Protein AF-A0A0M0L5N4-F1 (afdb_monomer)

pLDDT: mean 78.02, std 21.8, range [29.77, 98.69]

Structure (mmCIF, N/CA/C/O backbone):
data_AF-A0A0M0L5N4-F1
#
_entry.id   AF-A0A0M0L5N4-F1
#
loop_
_atom_site.group_PDB
_atom_site.id
_atom_site.type_symbol
_atom_site.label_atom_id
_atom_site.label_alt_id
_atom_site.label_comp_id
_atom_site.label_asym_id
_atom_site.label_entity_id
_atom_site.label_seq_id
_atom_site.pdbx_PDB_ins_code
_atom_site.Ca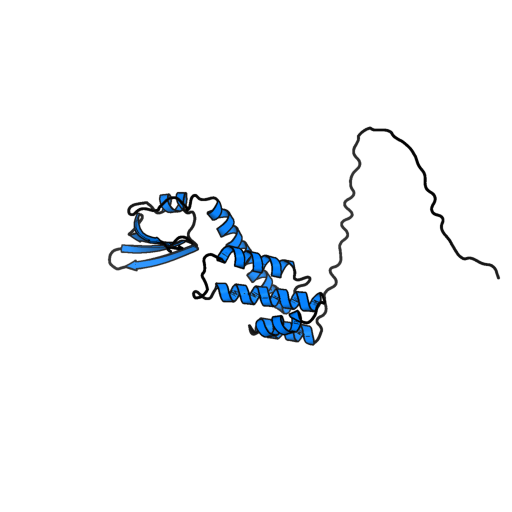rtn_x
_atom_site.Cartn_y
_atom_site.Cartn_z
_atom_site.occupancy
_atom_site.B_iso_or_equiv
_atom_site.auth_seq_id
_atom_site.auth_comp_id
_atom_site.auth_asym_id
_atom_site.auth_atom_id
_atom_site.pdbx_PDB_model_num
ATOM 1 N N . MET A 1 1 ? -18.614 40.551 56.952 1.00 41.75 1 MET A N 1
ATOM 2 C CA . MET A 1 1 ? -17.239 40.509 56.409 1.00 41.75 1 MET A CA 1
ATOM 3 C C . MET A 1 1 ? -17.306 40.833 54.921 1.00 41.75 1 MET A C 1
ATOM 5 O O . MET A 1 1 ? -18.249 40.415 54.262 1.00 41.75 1 MET A O 1
ATOM 9 N N . LYS A 1 2 ? -16.403 41.707 54.461 1.00 34.09 2 LYS A N 1
ATOM 10 C CA . LYS A 1 2 ? -16.337 42.340 53.128 1.00 34.09 2 LYS A CA 1
ATOM 11 C C . LYS A 1 2 ? -15.902 41.314 52.056 1.00 34.09 2 LYS A C 1
ATOM 13 O O . LYS A 1 2 ? -15.076 40.476 52.384 1.00 34.09 2 LYS A O 1
ATOM 18 N N . LYS A 1 3 ? -16.575 41.291 50.887 1.00 39.94 3 LYS A N 1
ATOM 19 C CA . LYS A 1 3 ? -16.105 41.580 49.494 1.00 39.94 3 LYS A CA 1
ATOM 20 C C . LYS A 1 3 ? -14.836 40.803 49.060 1.00 39.94 3 LYS A C 1
ATOM 22 O O . LYS A 1 3 ? -13.887 40.746 49.817 1.00 39.94 3 LYS A O 1
ATOM 27 N N . LEU A 1 4 ? -14.739 40.221 47.862 1.00 42.59 4 LEU A N 1
ATOM 28 C CA . LEU A 1 4 ? -14.654 40.924 46.575 1.00 42.59 4 LEU A CA 1
ATOM 29 C C . LEU A 1 4 ? -14.906 39.968 45.387 1.00 42.59 4 LEU A C 1
ATOM 31 O O . LEU A 1 4 ? -14.274 38.921 45.291 1.00 42.59 4 LEU A O 1
ATOM 35 N N . LEU A 1 5 ? -15.762 40.402 44.453 1.00 45.38 5 LEU A N 1
ATOM 36 C CA . LEU A 1 5 ? -15.680 40.048 43.033 1.00 45.38 5 LEU A CA 1
ATOM 37 C C . LEU A 1 5 ? -14.475 40.771 42.417 1.00 45.38 5 LEU A C 1
ATOM 39 O O . LEU A 1 5 ? -14.286 41.957 42.693 1.00 45.38 5 LEU A O 1
ATOM 43 N N . TYR A 1 6 ? -13.727 40.096 41.544 1.00 45.62 6 TYR A N 1
ATOM 44 C CA . TYR A 1 6 ? -12.756 40.737 40.658 1.00 45.62 6 TYR A CA 1
ATOM 45 C C . TYR A 1 6 ? -13.227 40.644 39.208 1.00 45.62 6 TYR A C 1
ATOM 47 O O . TYR A 1 6 ? -13.084 39.625 38.539 1.00 45.62 6 TYR A O 1
ATOM 55 N N . THR A 1 7 ? -13.792 41.751 38.743 1.00 43.84 7 THR A N 1
ATOM 56 C CA . THR A 1 7 ? -13.860 42.147 37.339 1.00 43.84 7 THR A CA 1
ATOM 57 C C . THR A 1 7 ? -12.491 42.722 36.977 1.00 43.84 7 THR A C 1
ATOM 59 O O . THR A 1 7 ? -12.035 43.644 37.654 1.00 43.84 7 THR A O 1
ATOM 62 N N . VAL A 1 8 ? -11.828 42.213 35.936 1.00 45.66 8 VAL A N 1
ATOM 63 C CA . VAL A 1 8 ? -10.646 42.877 35.366 1.00 45.66 8 VAL A CA 1
ATOM 64 C C . VAL A 1 8 ? -11.009 43.458 34.010 1.00 45.66 8 VAL A C 1
ATOM 66 O O . VAL A 1 8 ? -11.589 42.810 33.144 1.00 45.66 8 VAL A O 1
ATOM 69 N N . VAL A 1 9 ? -10.707 44.746 33.940 1.00 42.72 9 VAL A N 1
ATOM 70 C CA . VAL A 1 9 ? -11.049 45.750 32.948 1.00 42.72 9 VAL A CA 1
ATOM 71 C C . VAL A 1 9 ? -10.221 45.562 31.681 1.00 42.72 9 VAL A C 1
ATOM 73 O O . VAL A 1 9 ? -9.000 45.435 31.733 1.00 42.72 9 VAL A O 1
ATOM 76 N N . LEU A 1 10 ? -10.909 45.612 30.542 1.00 43.44 10 LEU A N 1
ATOM 77 C CA . LEU A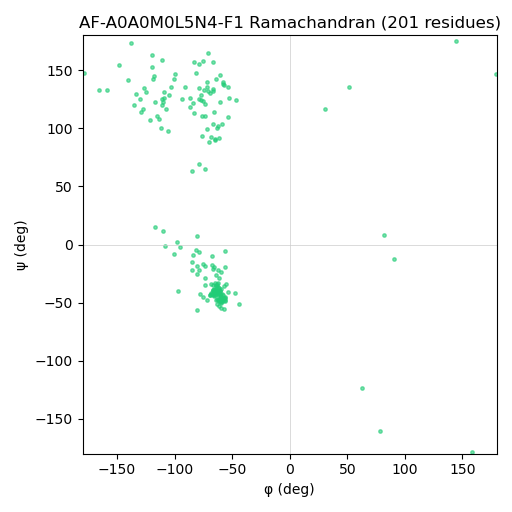 1 10 ? -10.330 45.802 29.221 1.00 43.44 10 LEU A CA 1
ATOM 78 C C . LEU A 1 10 ? -9.950 47.285 29.079 1.00 43.44 10 LEU A C 1
ATOM 80 O O . LEU A 1 10 ? -10.831 48.143 29.026 1.00 43.44 10 LEU A O 1
ATOM 84 N N . ALA A 1 11 ? -8.653 47.587 29.039 1.00 41.91 11 ALA A N 1
ATOM 85 C CA . ALA A 1 11 ? -8.142 48.918 28.728 1.00 41.91 11 ALA A CA 1
ATOM 86 C C . ALA A 1 11 ? -7.225 48.841 27.504 1.00 41.91 11 ALA A C 1
ATOM 88 O O . ALA A 1 11 ? -6.112 48.323 27.548 1.00 41.91 11 ALA A O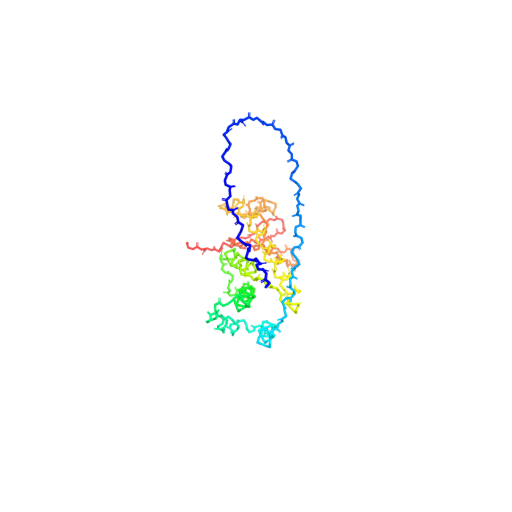 1
ATOM 89 N N . SER A 1 12 ? -7.753 49.355 26.401 1.00 43.69 12 SER A N 1
ATOM 90 C CA . SER A 1 12 ? -7.076 49.658 25.148 1.00 43.69 12 SER A CA 1
ATOM 91 C C . SER A 1 12 ? -6.066 50.794 25.321 1.00 43.69 12 SER A C 1
ATOM 93 O O . SER A 1 12 ? -6.431 51.863 25.811 1.00 43.69 12 SER A O 1
ATOM 95 N N . VAL A 1 13 ? -4.843 50.608 24.819 1.00 49.66 13 VAL A N 1
ATOM 96 C CA . VAL A 1 13 ? -3.938 51.714 24.484 1.00 49.66 13 VAL A CA 1
ATOM 97 C C . VAL A 1 13 ? -3.721 51.701 22.976 1.00 49.66 13 VAL A C 1
ATOM 99 O O . VAL A 1 13 ? -3.099 50.797 22.425 1.00 49.66 13 VAL A O 1
ATOM 102 N N . LEU A 1 14 ? -4.281 52.716 22.320 1.00 43.88 14 LEU A N 1
ATOM 103 C CA . LEU A 1 14 ? -3.924 53.138 20.973 1.00 43.88 14 LEU A CA 1
ATOM 104 C C . LEU A 1 14 ? -2.608 53.921 21.055 1.00 43.88 14 LEU A C 1
ATOM 106 O O . LEU A 1 14 ? -2.531 54.919 21.767 1.00 43.88 14 LEU A O 1
ATOM 110 N N . GLY A 1 15 ? -1.602 53.487 20.300 1.00 40.66 15 GLY A N 1
ATOM 111 C CA . GLY A 1 15 ? -0.387 54.241 20.002 1.00 40.66 15 GLY A CA 1
ATOM 112 C C . GLY A 1 15 ? -0.074 54.097 18.515 1.00 40.66 15 GLY A C 1
ATOM 113 O O . GLY A 1 15 ? 0.059 52.983 18.017 1.00 40.66 15 GLY A O 1
ATOM 114 N N . ALA A 1 16 ? -0.044 55.221 17.803 1.00 38.56 16 ALA A N 1
ATOM 115 C CA . ALA A 1 16 ? 0.176 55.308 16.366 1.00 38.56 16 ALA A CA 1
ATOM 116 C C . ALA A 1 16 ? 1.670 55.227 15.986 1.00 38.56 16 ALA A C 1
ATOM 118 O O . ALA A 1 16 ? 2.522 55.715 16.717 1.00 38.56 16 ALA A O 1
ATOM 119 N N . CYS A 1 17 ? 1.917 54.639 14.809 1.00 35.25 17 CYS A N 1
ATOM 120 C CA . CYS A 1 17 ? 3.031 54.788 13.859 1.00 35.25 17 CYS A CA 1
ATOM 121 C C . CYS A 1 17 ? 4.452 55.144 14.351 1.00 35.25 17 CYS A C 1
ATOM 123 O O . CYS A 1 17 ? 4.735 56.302 14.634 1.00 35.25 17 CYS A O 1
ATOM 125 N N . SER A 1 18 ? 5.398 54.222 14.138 1.00 30.50 18 SER A N 1
ATOM 126 C CA . SER A 1 18 ? 6.629 54.513 13.381 1.00 30.50 18 SER A CA 1
ATOM 127 C C . SER A 1 18 ? 7.259 53.222 12.849 1.00 30.50 18 SER A C 1
ATOM 129 O O . SER A 1 18 ? 7.399 52.236 13.568 1.00 30.50 18 SER A O 1
ATOM 131 N N . TYR A 1 19 ? 7.624 53.248 11.575 1.00 34.50 19 TYR A N 1
ATOM 132 C CA . TYR A 1 19 ? 8.513 52.306 10.906 1.00 34.50 19 TYR A CA 1
ATOM 133 C C . TYR A 1 19 ? 9.942 52.496 11.437 1.00 34.50 19 TYR A C 1
ATOM 135 O O . TYR A 1 19 ? 10.412 53.623 11.501 1.00 34.50 19 TYR A O 1
ATOM 143 N N . GLU A 1 20 ? 10.612 51.416 11.832 1.00 33.25 20 GLU A N 1
ATOM 144 C CA . GLU A 1 20 ? 11.918 50.998 11.302 1.00 33.25 20 GLU A CA 1
ATOM 145 C C . GLU A 1 20 ? 12.405 49.719 11.994 1.00 33.25 20 GLU A C 1
ATOM 147 O O . GLU A 1 20 ? 12.092 49.409 13.141 1.00 33.25 20 GLU A O 1
ATOM 152 N N . THR A 1 21 ? 13.103 48.941 11.182 1.00 40.88 21 THR A N 1
ATOM 153 C CA . THR A 1 21 ? 13.710 47.628 11.375 1.00 40.88 21 THR A CA 1
ATOM 154 C C . THR A 1 21 ? 14.720 47.555 12.516 1.00 40.88 21 THR A C 1
ATOM 156 O O . THR A 1 21 ? 15.602 48.398 12.571 1.00 40.88 21 THR A O 1
ATOM 159 N N . GLU A 1 22 ? 14.691 46.474 13.302 1.00 31.89 22 GLU A N 1
ATOM 160 C CA . GLU A 1 22 ? 15.848 45.599 13.573 1.00 31.89 22 GLU A CA 1
ATOM 161 C C . GLU A 1 22 ? 15.454 44.428 14.488 1.00 31.89 22 GLU A C 1
ATOM 163 O O . GLU A 1 22 ? 14.521 44.504 15.284 1.00 31.89 22 GLU A O 1
ATOM 168 N N . GLY A 1 23 ? 16.116 43.290 14.278 1.00 40.16 23 GLY A N 1
ATOM 169 C CA . GLY A 1 23 ? 15.685 41.980 14.746 1.00 40.16 23 GLY A CA 1
ATOM 170 C C . GLY A 1 23 ? 15.635 41.801 16.263 1.00 40.16 23 GLY A C 1
ATOM 171 O O . GLY A 1 23 ? 16.538 42.192 16.998 1.00 40.16 23 GLY A O 1
ATOM 172 N N . ALA A 1 24 ? 14.620 41.064 16.710 1.00 30.98 24 ALA A N 1
ATOM 173 C CA . ALA A 1 24 ? 14.608 40.419 18.011 1.00 30.98 24 ALA A CA 1
ATOM 174 C C . ALA A 1 24 ? 14.133 38.971 17.855 1.00 30.98 24 ALA A C 1
ATOM 176 O O . ALA A 1 24 ? 13.141 38.669 17.194 1.00 30.98 24 ALA A O 1
ATOM 177 N N . LYS A 1 25 ? 14.939 38.090 18.438 1.00 38.09 25 LYS A N 1
ATOM 178 C CA . LYS A 1 25 ? 14.872 36.633 18.447 1.00 38.09 25 LYS A CA 1
ATOM 179 C C . LYS A 1 25 ? 13.457 36.138 18.751 1.00 38.09 25 LYS A C 1
ATOM 181 O O . LYS A 1 25 ? 12.904 36.436 19.804 1.00 38.09 25 LYS A O 1
ATOM 186 N N . THR A 1 26 ? 12.908 35.317 17.863 1.00 29.77 26 THR A N 1
ATOM 187 C CA . THR A 1 26 ? 11.812 34.420 18.223 1.00 29.77 26 THR A CA 1
ATOM 188 C C . THR A 1 26 ? 12.391 33.320 19.104 1.00 29.77 26 THR A C 1
ATOM 190 O O . THR A 1 26 ? 12.989 32.369 18.594 1.00 29.77 26 THR A O 1
ATOM 193 N N . ASP A 1 27 ? 12.231 33.457 20.419 1.00 33.84 27 ASP A N 1
ATOM 194 C CA . ASP A 1 27 ? 12.307 32.317 21.323 1.00 33.84 27 ASP A CA 1
ATOM 195 C C . ASP A 1 27 ? 11.227 31.328 20.892 1.00 33.84 27 ASP A C 1
ATOM 197 O O . ASP A 1 27 ? 10.023 31.527 21.072 1.00 33.84 27 ASP A O 1
ATOM 201 N N . LYS A 1 28 ? 11.680 30.268 20.229 1.00 35.09 28 LYS A N 1
ATOM 202 C CA . LYS A 1 28 ? 10.868 29.120 19.869 1.00 35.09 28 LYS A CA 1
ATOM 203 C C . LYS A 1 28 ? 10.572 28.387 21.176 1.00 35.09 28 LYS A C 1
ATOM 205 O O . LYS A 1 28 ? 11.331 27.516 21.590 1.00 35.09 28 LYS A O 1
ATOM 210 N N . VAL A 1 29 ? 9.492 28.780 21.850 1.00 33.50 29 VAL A N 1
ATOM 211 C CA . VAL A 1 29 ? 8.884 27.966 22.903 1.00 33.50 29 VAL A CA 1
ATOM 212 C C . VAL A 1 29 ? 8.372 26.710 22.208 1.00 33.50 29 VAL A C 1
ATOM 214 O O . VAL A 1 29 ? 7.276 26.675 21.655 1.00 33.50 29 VAL A O 1
ATOM 217 N N . GLU A 1 30 ? 9.228 25.694 22.158 1.00 34.19 30 GLU A N 1
ATOM 218 C CA . GLU A 1 30 ? 8.841 24.330 21.841 1.00 34.19 30 GLU A CA 1
ATOM 219 C C . GLU A 1 30 ? 7.929 23.866 22.976 1.00 34.19 30 GLU A C 1
ATOM 221 O O . GLU A 1 30 ? 8.377 23.362 24.008 1.00 34.19 30 GLU A O 1
ATOM 226 N N . SER A 1 31 ? 6.624 24.090 22.812 1.00 32.16 31 SER A N 1
ATOM 227 C CA . SER A 1 31 ? 5.637 23.362 23.586 1.00 32.16 31 SER A CA 1
ATOM 228 C C . SER A 1 31 ? 5.796 21.892 23.210 1.00 32.16 31 SER A C 1
ATOM 230 O O . SER A 1 31 ? 5.390 21.433 22.141 1.00 32.16 31 SER A O 1
ATOM 232 N N . LYS A 1 32 ? 6.451 21.135 24.092 1.00 40.56 32 LYS A N 1
ATOM 233 C CA . LYS A 1 32 ? 6.292 19.686 24.136 1.00 40.56 32 LYS A CA 1
ATOM 234 C C . LYS A 1 32 ? 4.822 19.431 24.441 1.00 40.56 32 LYS A C 1
ATOM 236 O O . LYS A 1 32 ? 4.414 19.435 25.595 1.00 40.56 32 LYS A O 1
ATOM 241 N N . VAL A 1 33 ? 4.027 19.282 23.389 1.00 36.81 33 VAL A N 1
ATOM 242 C CA . VAL A 1 33 ? 2.720 18.645 23.475 1.00 36.81 33 VAL A CA 1
ATOM 243 C C . VAL A 1 33 ? 3.016 17.208 23.891 1.00 36.81 33 VAL A C 1
ATOM 245 O O . VAL A 1 33 ? 3.487 16.409 23.079 1.00 36.81 33 VAL A O 1
ATOM 248 N N . GLU A 1 34 ? 2.847 16.909 25.180 1.00 38.34 34 GLU A N 1
ATOM 249 C CA . GLU A 1 34 ? 2.703 15.534 25.645 1.00 38.34 34 GLU A CA 1
ATOM 250 C C . GLU A 1 34 ? 1.560 14.929 24.831 1.00 38.34 34 GLU A C 1
ATOM 252 O O . GLU A 1 34 ? 0.411 15.354 24.933 1.00 38.34 34 GLU A O 1
ATOM 257 N N . LYS A 1 35 ? 1.889 14.000 23.929 1.00 47.53 35 LYS A N 1
ATOM 258 C CA . LYS A 1 35 ? 0.872 13.163 23.303 1.00 47.53 35 LYS A CA 1
ATOM 259 C C . LYS A 1 35 ? 0.305 12.298 24.417 1.00 47.53 35 LYS A C 1
ATOM 261 O O . LYS A 1 35 ? 0.979 11.362 24.839 1.00 47.53 35 LYS A O 1
ATOM 266 N N . GLU A 1 36 ? -0.886 12.634 24.899 1.00 55.28 36 GLU A N 1
ATOM 267 C CA . GLU A 1 36 ? -1.648 11.727 25.749 1.00 55.28 36 GLU A CA 1
ATOM 268 C C . GLU A 1 36 ? -1.771 10.381 25.027 1.00 55.28 36 GLU A C 1
ATOM 270 O O . GLU A 1 36 ? -2.137 10.299 23.850 1.00 55.28 36 GLU A O 1
ATOM 275 N N . GLU A 1 37 ? -1.363 9.325 25.718 1.00 67.62 37 GLU A N 1
ATOM 276 C CA . GLU A 1 37 ? -1.411 7.967 25.208 1.00 67.62 37 GLU A CA 1
ATOM 277 C C . GLU A 1 37 ? -2.879 7.513 25.218 1.00 67.62 37 GLU A C 1
ATOM 279 O O . GLU A 1 37 ? -3.493 7.366 26.277 1.00 67.62 37 GLU A O 1
ATOM 284 N N . HIS A 1 38 ? -3.480 7.359 24.033 1.00 82.75 38 HIS A N 1
ATOM 285 C CA . HIS A 1 38 ? -4.883 6.956 23.910 1.00 82.75 38 HIS A CA 1
ATOM 286 C C . HIS A 1 38 ? -5.069 5.526 24.429 1.00 82.75 38 HIS A C 1
ATOM 288 O O . HIS A 1 38 ? -4.550 4.570 23.850 1.00 82.75 38 HIS A O 1
ATOM 294 N N . THR A 1 39 ? -5.817 5.378 25.523 1.00 88.81 39 THR A N 1
ATOM 295 C CA . THR A 1 39 ? -6.141 4.065 26.091 1.00 88.81 39 THR A CA 1
ATOM 296 C C . THR A 1 39 ? -7.350 3.478 25.375 1.00 88.81 39 THR A C 1
ATOM 298 O O . THR A 1 39 ? -8.428 4.071 25.389 1.00 88.81 39 THR A O 1
ATOM 301 N N . LEU A 1 40 ? -7.180 2.290 24.791 1.00 93.50 40 LEU A N 1
ATOM 302 C CA . LEU A 1 40 ? -8.233 1.647 24.012 1.00 93.50 40 LEU A CA 1
ATOM 303 C C . LEU A 1 40 ? -9.428 1.227 24.875 1.00 93.50 40 LEU A C 1
ATOM 305 O O . LEU A 1 40 ? -9.282 0.573 25.912 1.00 93.50 40 LEU A O 1
ATOM 309 N N . SER A 1 41 ? -10.631 1.531 24.396 1.00 95.12 41 SER A N 1
ATOM 310 C CA . SER A 1 41 ? -11.861 0.919 24.894 1.00 95.12 41 SER A CA 1
ATOM 311 C C . SER A 1 41 ? -11.954 -0.555 24.463 1.00 95.12 41 SER A C 1
ATOM 313 O O . SER A 1 41 ? -11.280 -0.999 23.535 1.00 95.12 41 SER A O 1
ATOM 315 N N . LYS A 1 42 ? -12.853 -1.334 25.086 1.00 96.75 42 LYS A N 1
ATOM 316 C CA . LYS A 1 42 ? -13.108 -2.732 24.673 1.00 96.75 42 LYS A CA 1
ATOM 317 C C . LYS A 1 42 ? -13.525 -2.847 23.205 1.00 96.75 42 LYS A C 1
ATOM 319 O O . LYS A 1 42 ? -13.196 -3.825 22.539 1.00 96.75 42 LYS A O 1
ATOM 324 N N . GLU A 1 43 ? -14.287 -1.872 22.727 1.00 96.62 43 GLU A N 1
ATOM 325 C CA . GLU A 1 43 ? -14.731 -1.814 21.340 1.00 96.62 43 GLU A CA 1
ATOM 326 C C . GLU A 1 43 ? -13.559 -1.515 20.401 1.00 96.62 43 GLU A C 1
ATOM 328 O O . GLU A 1 43 ? -13.385 -2.195 19.393 1.00 96.62 43 GLU A O 1
ATOM 333 N N . GLU A 1 44 ? -12.701 -0.570 20.773 1.00 96.62 44 GLU A N 1
ATOM 334 C CA . GLU A 1 44 ? -11.515 -0.207 19.999 1.00 96.62 44 GLU A CA 1
ATOM 335 C C . GLU A 1 44 ? -10.500 -1.358 19.936 1.00 96.62 44 GLU A C 1
ATOM 337 O O . GLU A 1 44 ? -9.959 -1.653 18.869 1.00 96.62 44 GLU A O 1
ATOM 342 N N . SER A 1 45 ? -10.309 -2.096 21.035 1.00 97.69 45 SER A N 1
ATOM 343 C CA . SER A 1 45 ? -9.524 -3.336 21.031 1.00 97.69 45 SER A CA 1
ATOM 344 C C . SER A 1 45 ? -10.106 -4.384 20.075 1.00 97.69 45 SER A C 1
ATOM 346 O O . SER A 1 45 ? -9.357 -5.051 19.362 1.00 97.69 45 SER A O 1
ATOM 348 N N . ARG A 1 46 ? -11.440 -4.500 19.979 1.00 98.25 46 ARG A N 1
ATOM 349 C CA . ARG A 1 46 ? -12.081 -5.392 18.996 1.00 98.25 46 ARG A CA 1
ATOM 350 C C . ARG A 1 46 ? -11.782 -4.952 17.559 1.00 98.25 46 ARG A C 1
ATOM 352 O O . ARG A 1 46 ? -11.549 -5.811 16.711 1.00 98.25 46 ARG A O 1
ATOM 359 N N . TYR A 1 47 ? -11.756 -3.649 17.268 1.00 98.44 47 TYR A N 1
ATOM 360 C CA . TYR A 1 47 ? -11.376 -3.154 15.939 1.00 98.44 47 TYR A CA 1
ATOM 361 C C . TYR A 1 47 ? -9.927 -3.496 15.584 1.00 98.44 47 TYR A C 1
ATOM 363 O O . TYR A 1 47 ? -9.666 -3.915 14.455 1.00 98.44 47 TYR A O 1
ATOM 371 N N . VAL A 1 48 ? -8.998 -3.402 16.543 1.00 98.19 48 VAL A N 1
ATOM 372 C CA . VAL A 1 48 ? -7.609 -3.860 16.359 1.00 98.19 48 VAL A CA 1
ATOM 373 C C . VAL A 1 48 ? -7.567 -5.337 15.955 1.00 98.19 48 VAL A C 1
ATOM 375 O O . VAL A 1 48 ? -6.902 -5.686 14.977 1.00 98.19 48 VAL A O 1
ATOM 378 N N . ASP A 1 49 ? -8.307 -6.200 16.654 1.00 98.38 49 ASP A N 1
ATOM 379 C CA . ASP A 1 49 ? -8.348 -7.635 16.351 1.00 98.38 49 ASP A CA 1
ATOM 380 C C . ASP A 1 49 ? -8.914 -7.930 14.957 1.00 98.38 49 ASP A C 1
ATOM 382 O O . ASP A 1 49 ? -8.400 -8.800 14.248 1.00 98.38 49 ASP A O 1
ATOM 386 N N . LEU A 1 50 ? -9.966 -7.217 14.547 1.00 98.69 50 LEU A N 1
ATOM 387 C CA . LEU A 1 50 ? -10.558 -7.359 13.215 1.00 98.69 50 LEU A CA 1
ATOM 388 C C . LEU A 1 50 ? -9.577 -6.928 12.116 1.00 98.69 50 LEU A C 1
ATOM 390 O O . LEU A 1 50 ? -9.396 -7.662 11.144 1.00 98.69 50 LEU A O 1
ATOM 394 N N . ILE A 1 51 ? -8.874 -5.805 12.302 1.00 98.38 51 ILE A N 1
ATOM 395 C CA . ILE A 1 51 ? -7.837 -5.333 11.368 1.00 98.38 51 ILE A CA 1
ATOM 396 C C . ILE A 1 51 ? -6.722 -6.376 11.234 1.00 98.38 51 ILE A C 1
ATOM 398 O O . ILE A 1 51 ? -6.335 -6.717 10.115 1.00 98.38 51 ILE A O 1
ATOM 402 N N . LYS A 1 52 ? -6.241 -6.945 12.346 1.00 97.75 52 LYS A N 1
ATOM 403 C CA . LYS A 1 52 ? -5.204 -7.992 12.322 1.00 97.75 52 LYS A CA 1
ATOM 404 C C . LYS A 1 52 ? -5.649 -9.264 11.605 1.00 97.75 52 LYS A C 1
ATOM 406 O O . LYS A 1 52 ? -4.836 -9.922 10.964 1.00 97.75 52 LYS A O 1
ATOM 411 N N . LYS A 1 53 ? -6.935 -9.605 11.695 1.00 97.75 53 LYS A N 1
ATOM 412 C CA . LYS A 1 53 ? -7.533 -10.749 10.989 1.00 97.75 53 LYS A CA 1
ATOM 413 C C . LYS A 1 53 ? -7.828 -10.467 9.514 1.00 97.75 53 LYS A C 1
ATOM 415 O O . LYS A 1 53 ? -8.218 -11.384 8.799 1.00 97.75 53 LYS A O 1
ATOM 420 N N . GLY A 1 54 ? -7.648 -9.229 9.056 1.00 97.31 54 GLY A N 1
ATOM 421 C CA . GLY A 1 54 ? -7.959 -8.819 7.690 1.00 97.31 54 GLY A CA 1
ATOM 422 C C . GLY A 1 54 ? -9.434 -8.492 7.444 1.00 97.31 54 GLY A C 1
ATOM 423 O O . GLY A 1 54 ? -9.816 -8.254 6.301 1.00 97.31 54 GLY A O 1
ATOM 424 N N . ASP A 1 55 ? -10.266 -8.445 8.488 1.00 98.12 55 ASP A N 1
ATOM 425 C CA . ASP A 1 55 ? -11.684 -8.093 8.374 1.00 98.12 55 ASP A CA 1
ATOM 426 C C . ASP A 1 55 ? -11.884 -6.570 8.396 1.00 98.12 55 ASP A C 1
ATOM 428 O O . ASP A 1 55 ? -12.480 -5.976 9.297 1.00 98.12 55 ASP A O 1
ATOM 432 N N . TYR A 1 56 ? -11.323 -5.911 7.385 1.00 98.00 56 TYR A N 1
ATOM 433 C CA . TYR A 1 56 ? -11.371 -4.457 7.266 1.00 98.00 56 TYR A CA 1
ATOM 434 C C . TYR A 1 56 ? -12.781 -3.949 6.973 1.00 98.00 56 TYR A C 1
ATOM 436 O O . TYR A 1 56 ? -13.154 -2.869 7.426 1.00 98.00 56 TYR A O 1
ATOM 444 N N . GLN A 1 57 ? -13.567 -4.713 6.209 1.00 97.81 57 GLN A N 1
ATOM 445 C CA . GLN A 1 57 ? -14.893 -4.284 5.771 1.00 97.81 57 GLN A CA 1
ATOM 446 C C . GLN A 1 57 ? -15.857 -4.150 6.951 1.00 97.81 57 GLN A C 1
ATOM 448 O O . GLN A 1 57 ? -16.618 -3.182 6.989 1.00 97.81 57 GLN A O 1
ATOM 453 N N . THR A 1 58 ? -15.796 -5.066 7.922 1.00 98.00 58 THR A N 1
ATOM 454 C CA . THR A 1 58 ? -16.587 -4.963 9.153 1.00 98.00 58 THR A CA 1
ATOM 455 C C . THR A 1 58 ? -16.231 -3.695 9.927 1.00 98.00 58 THR A C 1
ATOM 457 O O . THR A 1 58 ? -17.123 -2.913 10.253 1.00 98.00 58 THR A O 1
ATOM 460 N N . VAL A 1 59 ? -14.936 -3.420 10.138 1.00 98.25 59 VAL A N 1
ATOM 461 C CA . VAL A 1 59 ? -14.485 -2.207 10.848 1.00 98.25 59 VAL A CA 1
ATOM 462 C C . VAL A 1 59 ? -14.945 -0.937 10.134 1.00 98.25 59 VAL A C 1
ATOM 464 O O . VAL A 1 59 ? -15.479 -0.034 10.775 1.00 98.25 59 VAL A O 1
ATOM 467 N N . ILE A 1 60 ? -14.797 -0.877 8.806 1.00 98.00 60 ILE A N 1
ATOM 468 C CA . ILE A 1 60 ? -15.246 0.266 8.000 1.00 98.00 60 ILE A CA 1
ATOM 469 C C . ILE A 1 60 ? -16.755 0.476 8.162 1.00 98.00 60 ILE A C 1
ATOM 471 O O . ILE A 1 60 ? -17.180 1.592 8.446 1.00 98.00 60 ILE A O 1
ATOM 475 N N . ALA A 1 61 ? -17.560 -0.579 8.012 1.00 97.00 61 ALA A N 1
ATOM 476 C CA . ALA A 1 61 ? -19.019 -0.485 8.039 1.00 97.00 61 ALA A CA 1
ATOM 477 C C . ALA A 1 61 ? -19.581 -0.090 9.415 1.00 97.00 61 ALA A C 1
ATOM 479 O O . ALA A 1 61 ? -20.602 0.599 9.496 1.00 97.00 61 ALA A O 1
ATOM 480 N N . GLU A 1 62 ? -18.944 -0.539 10.495 1.00 96.50 62 GLU A N 1
ATOM 481 C CA . GLU A 1 62 ? -19.341 -0.192 11.860 1.00 96.50 62 GLU A CA 1
ATOM 482 C C . GLU A 1 62 ? -18.929 1.244 12.204 1.00 96.50 62 GLU A C 1
ATOM 484 O O . GLU A 1 62 ? -19.760 2.026 12.666 1.00 96.50 62 GLU A O 1
ATOM 489 N N . CYS A 1 63 ? -17.694 1.631 11.875 1.00 96.19 63 CYS A N 1
ATOM 490 C CA . CYS A 1 63 ? -17.177 2.962 12.175 1.00 96.19 63 CYS A CA 1
ATOM 491 C C . CYS A 1 63 ? -17.754 4.065 11.273 1.00 96.19 63 CYS A C 1
ATOM 493 O O . CYS A 1 63 ? -17.857 5.204 11.701 1.00 96.19 63 CYS A O 1
ATOM 495 N N . GLU A 1 64 ? -18.156 3.778 10.030 1.00 91.62 64 GLU A N 1
ATOM 496 C CA . GLU A 1 64 ? -18.709 4.791 9.112 1.00 91.62 64 GLU A CA 1
ATOM 497 C C . GLU A 1 64 ? -20.029 5.402 9.602 1.00 91.62 64 GLU A C 1
ATOM 499 O O . GLU A 1 64 ? -20.341 6.556 9.302 1.00 91.62 64 GLU A O 1
ATOM 504 N N . LYS A 1 65 ? -20.785 4.653 10.408 1.00 88.31 65 LYS A N 1
ATOM 505 C CA . LYS A 1 65 ? -22.029 5.130 11.028 1.00 88.31 65 LYS A CA 1
ATOM 506 C C . LYS A 1 65 ? -21.770 6.114 12.171 1.00 88.31 65 LYS A C 1
ATOM 508 O O . LYS A 1 65 ? -22.678 6.851 12.553 1.00 88.31 65 LYS A O 1
ATOM 513 N N . LEU A 1 66 ? -20.553 6.118 12.708 1.00 88.25 66 LEU A N 1
ATOM 514 C CA . LEU A 1 66 ? -20.154 6.845 13.905 1.00 88.25 66 LEU A CA 1
ATOM 515 C C . LEU A 1 66 ? -19.212 7.983 13.506 1.00 88.25 66 LEU A C 1
ATOM 517 O O . LEU A 1 66 ? -18.233 7.791 12.792 1.00 88.25 66 LEU A O 1
ATOM 521 N N . LYS A 1 67 ? -19.543 9.213 13.898 1.00 83.94 67 LYS A N 1
ATOM 522 C CA . LYS A 1 67 ? -18.839 10.418 13.420 1.00 83.94 67 LYS A CA 1
ATOM 523 C C . LYS A 1 67 ? -17.774 10.939 14.381 1.00 83.94 67 LYS A C 1
ATOM 525 O O . LYS A 1 67 ? -17.192 11.984 14.102 1.00 83.94 67 LYS A O 1
ATOM 530 N N . ASP A 1 68 ? -17.543 10.270 15.503 1.00 93.69 68 ASP A N 1
ATOM 531 C CA . ASP A 1 68 ? -16.485 10.666 16.424 1.00 93.69 68 ASP A CA 1
ATOM 532 C C . ASP A 1 68 ? -15.099 10.272 15.900 1.00 93.69 68 ASP A C 1
ATOM 534 O O . ASP A 1 68 ? -14.926 9.399 15.046 1.00 93.69 68 ASP A O 1
ATOM 538 N N . GLU A 1 69 ? -14.102 10.971 16.422 1.00 93.38 69 GLU A N 1
ATOM 539 C CA . GLU A 1 69 ? -12.726 10.932 15.945 1.00 93.38 69 GLU A CA 1
ATOM 540 C C . GLU A 1 69 ? -12.076 9.548 16.085 1.00 93.38 69 GLU A C 1
ATOM 542 O O . GLU A 1 69 ? -11.306 9.136 15.211 1.00 93.38 69 GLU A O 1
ATOM 547 N N . ASN A 1 70 ? -12.427 8.793 17.129 1.00 94.25 70 ASN A N 1
ATOM 548 C CA . ASN A 1 70 ? -11.840 7.481 17.383 1.00 94.25 70 ASN A CA 1
ATOM 549 C C . ASN A 1 70 ? -12.336 6.456 16.366 1.00 94.25 70 ASN A C 1
ATOM 551 O O . ASN A 1 70 ? -11.530 5.769 15.732 1.00 94.25 70 ASN A O 1
ATOM 555 N N . HIS A 1 71 ? -13.648 6.402 16.128 1.00 96.44 71 HIS A N 1
ATOM 556 C CA . HIS A 1 71 ? -14.208 5.536 15.091 1.00 96.44 71 HIS A CA 1
ATOM 557 C C . HIS A 1 71 ? -13.697 5.925 13.704 1.00 96.44 71 HIS A C 1
ATOM 559 O O . HIS A 1 71 ? -13.323 5.057 12.914 1.00 96.44 71 HIS A O 1
ATOM 565 N N . GLN A 1 72 ? -13.586 7.222 13.406 1.00 96.69 72 GLN A N 1
ATOM 566 C CA . GLN A 1 72 ? -13.004 7.664 12.138 1.00 96.69 72 GLN A CA 1
ATOM 567 C C . GLN A 1 72 ? -11.527 7.266 12.004 1.00 96.69 72 GLN A C 1
ATOM 569 O O . GLN A 1 72 ? -11.105 6.869 10.916 1.00 96.69 72 GLN A O 1
ATOM 574 N N . THR A 1 73 ? -10.756 7.269 13.094 1.00 96.56 73 THR A N 1
ATOM 575 C CA . THR A 1 73 ? -9.386 6.738 13.106 1.00 96.56 73 THR A CA 1
ATOM 576 C C . THR A 1 73 ? -9.359 5.258 12.726 1.00 96.56 73 THR A C 1
ATOM 578 O O . THR A 1 73 ? -8.646 4.888 11.791 1.00 96.56 73 THR A O 1
ATOM 581 N N . PHE A 1 74 ? -10.180 4.412 13.353 1.00 98.00 74 PHE A N 1
ATOM 582 C CA . PHE A 1 74 ? -10.242 2.987 13.005 1.00 98.00 74 PHE A CA 1
ATOM 583 C C . PHE A 1 74 ? -10.750 2.735 11.583 1.00 98.00 74 PHE A C 1
ATOM 585 O O . PHE A 1 74 ? -10.169 1.913 10.870 1.00 98.00 74 PHE A O 1
ATOM 592 N N . ARG A 1 75 ? -11.761 3.485 11.126 1.00 97.75 75 ARG A N 1
ATOM 593 C CA . ARG A 1 75 ? -12.241 3.445 9.736 1.00 97.75 75 ARG A CA 1
ATOM 594 C C . ARG A 1 75 ? -11.110 3.730 8.754 1.00 97.75 75 ARG A C 1
ATOM 596 O O . ARG A 1 75 ? -10.941 2.993 7.786 1.00 97.75 75 ARG A O 1
ATOM 603 N N . ASN A 1 76 ? -10.341 4.788 9.001 1.00 97.75 76 ASN A N 1
ATOM 604 C CA . ASN A 1 76 ? -9.244 5.199 8.132 1.00 97.75 76 ASN A CA 1
ATOM 605 C C . ASN A 1 76 ? -8.114 4.160 8.126 1.00 97.75 76 ASN A C 1
ATOM 607 O O . ASN A 1 76 ? -7.627 3.796 7.057 1.00 97.75 76 ASN A O 1
ATOM 611 N N . ILE A 1 77 ? -7.736 3.622 9.289 1.00 98.25 77 ILE A N 1
ATOM 612 C CA . ILE A 1 77 ? -6.732 2.551 9.373 1.00 98.25 77 ILE A CA 1
ATOM 613 C C . ILE A 1 77 ? -7.199 1.321 8.578 1.00 98.25 77 ILE A C 1
ATOM 615 O O . ILE A 1 77 ? -6.453 0.812 7.740 1.00 98.25 77 ILE A O 1
ATOM 619 N N . ALA A 1 78 ? -8.438 0.868 8.781 1.00 98.38 78 ALA A N 1
ATOM 620 C CA . ALA A 1 78 ? -8.989 -0.285 8.071 1.00 98.38 78 ALA A CA 1
ATOM 621 C C . ALA A 1 78 ? -9.069 -0.051 6.551 1.00 98.38 78 ALA A C 1
ATOM 623 O O . ALA A 1 78 ? -8.662 -0.918 5.777 1.00 98.38 78 ALA A O 1
ATOM 624 N N . ALA A 1 79 ? -9.516 1.130 6.112 1.00 97.94 79 ALA A N 1
ATOM 625 C CA . ALA A 1 79 ? -9.549 1.504 4.697 1.00 97.94 79 ALA A CA 1
ATOM 626 C C . ALA A 1 79 ? -8.148 1.495 4.066 1.00 97.94 79 ALA A C 1
ATOM 628 O O . ALA A 1 79 ? -7.969 0.946 2.981 1.00 97.94 79 ALA A O 1
ATOM 629 N N . ALA A 1 80 ? -7.138 2.018 4.770 1.00 97.88 80 ALA A N 1
ATOM 630 C CA . ALA A 1 80 ? -5.752 2.006 4.311 1.00 97.88 80 ALA A CA 1
ATOM 631 C C . ALA A 1 80 ? -5.234 0.578 4.063 1.00 97.88 80 ALA A C 1
ATOM 633 O O . ALA A 1 80 ? -4.660 0.306 3.005 1.00 97.88 80 ALA A O 1
ATOM 634 N N . PHE A 1 81 ? -5.456 -0.343 5.008 1.00 97.81 81 PHE A N 1
ATOM 635 C CA . PHE A 1 81 ? -5.043 -1.740 4.851 1.00 97.81 81 PHE A CA 1
ATOM 636 C C . PHE A 1 81 ? -5.835 -2.473 3.766 1.00 97.81 81 PHE A C 1
ATOM 638 O O . PHE A 1 81 ? -5.233 -3.197 2.971 1.00 97.81 81 PHE A O 1
ATOM 645 N N . LYS A 1 82 ? -7.154 -2.253 3.688 1.00 96.12 82 LYS A N 1
ATOM 646 C CA . LYS A 1 82 ? -8.011 -2.840 2.651 1.00 96.12 82 LYS A CA 1
ATOM 647 C C . LYS A 1 82 ? -7.518 -2.465 1.257 1.00 96.12 82 LYS A C 1
ATOM 649 O O . LYS A 1 82 ? -7.183 -3.355 0.482 1.00 96.12 82 LYS A O 1
ATOM 654 N N . THR A 1 83 ? -7.386 -1.167 0.976 1.00 93.50 83 THR A N 1
ATOM 655 C CA . THR A 1 83 ? -6.925 -0.680 -0.331 1.00 93.50 83 THR A CA 1
ATOM 656 C C . THR A 1 83 ? -5.518 -1.183 -0.650 1.00 93.50 83 THR A C 1
ATOM 658 O O . THR A 1 83 ? -5.245 -1.577 -1.779 1.00 93.50 83 THR A O 1
ATOM 661 N N . TYR A 1 84 ? -4.612 -1.225 0.332 1.00 93.31 84 TYR A N 1
ATOM 662 C CA . TYR A 1 84 ? -3.261 -1.737 0.094 1.00 93.31 84 TYR A CA 1
ATOM 663 C C . TYR A 1 84 ? -3.233 -3.229 -0.252 1.00 93.31 84 TYR A C 1
ATOM 665 O O . TYR A 1 84 ? -2.439 -3.643 -1.093 1.00 93.31 84 TYR A O 1
ATOM 673 N N . ASN A 1 85 ? -4.081 -4.038 0.382 1.00 91.00 85 ASN A N 1
ATOM 674 C CA . ASN A 1 85 ? -4.162 -5.462 0.078 1.00 91.00 85 ASN A CA 1
ATOM 675 C C . ASN A 1 85 ? -4.853 -5.725 -1.263 1.00 91.00 85 ASN A C 1
ATOM 677 O O . ASN A 1 85 ? -4.414 -6.613 -1.985 1.00 91.00 85 ASN A O 1
ATOM 681 N N . GLU A 1 86 ? -5.852 -4.925 -1.635 1.00 88.31 86 GLU A N 1
ATOM 682 C CA . GLU A 1 86 ? -6.465 -4.977 -2.969 1.00 88.31 86 GLU A CA 1
ATOM 683 C C . GLU A 1 86 ? -5.440 -4.660 -4.066 1.00 88.31 86 GLU A C 1
ATOM 685 O O . GLU A 1 86 ? -5.389 -5.360 -5.067 1.00 88.31 86 GLU A O 1
ATOM 690 N N . LEU A 1 87 ? -4.536 -3.699 -3.845 1.00 85.00 87 LEU A N 1
ATOM 691 C CA . LEU A 1 87 ? -3.448 -3.393 -4.786 1.00 85.00 87 LEU A CA 1
ATOM 692 C C . LEU A 1 87 ? -2.401 -4.506 -4.943 1.00 85.00 87 LEU A C 1
ATOM 694 O O . LEU A 1 87 ? -1.647 -4.496 -5.915 1.00 85.00 87 LEU A O 1
ATOM 698 N N . LYS A 1 88 ? -2.284 -5.422 -3.976 1.00 79.69 88 LYS A N 1
ATOM 699 C CA . LYS A 1 88 ? -1.390 -6.588 -4.092 1.00 79.69 88 LYS A CA 1
ATOM 700 C C . LYS A 1 88 ? -2.009 -7.710 -4.914 1.00 79.69 88 LYS A C 1
ATOM 702 O O . LYS A 1 88 ? -1.291 -8.611 -5.335 1.00 79.69 88 LYS A O 1
ATOM 707 N N . ASP A 1 89 ? -3.323 -7.689 -5.079 1.00 73.56 89 ASP A N 1
ATOM 708 C CA . ASP A 1 89 ? -4.035 -8.653 -5.891 1.00 73.56 89 ASP A CA 1
ATOM 709 C C . ASP A 1 89 ? -3.953 -8.197 -7.352 1.00 73.56 89 ASP A C 1
ATOM 711 O O . ASP A 1 89 ? -4.493 -7.161 -7.735 1.00 73.56 89 ASP A O 1
ATOM 715 N N . GLU A 1 90 ? -3.242 -8.976 -8.169 1.00 59.53 90 GLU A N 1
ATOM 716 C CA . GLU A 1 90 ? -2.977 -8.695 -9.588 1.00 59.53 90 GLU A CA 1
ATOM 717 C C . GLU A 1 90 ? -4.263 -8.486 -10.407 1.00 59.53 90 GLU A C 1
ATOM 719 O O . GLU A 1 90 ? -4.238 -7.857 -11.460 1.00 59.53 90 GLU A O 1
ATOM 724 N N . ARG A 1 91 ? -5.420 -8.941 -9.906 1.00 55.44 91 ARG A N 1
ATOM 725 C CA . ARG A 1 91 ? -6.730 -8.690 -10.527 1.00 55.44 91 ARG A CA 1
ATOM 726 C C . ARG A 1 91 ? -7.153 -7.218 -10.481 1.00 55.44 91 ARG A C 1
ATOM 728 O O . ARG A 1 91 ? -8.051 -6.833 -11.225 1.00 55.44 91 ARG A O 1
ATOM 735 N N . PHE A 1 92 ? -6.527 -6.414 -9.623 1.00 50.25 92 PHE A N 1
ATOM 736 C CA . PHE A 1 92 ? -6.813 -4.993 -9.422 1.00 50.25 92 PHE A CA 1
ATOM 737 C C . PHE A 1 92 ? -5.627 -4.090 -9.787 1.00 50.25 92 PHE A C 1
ATOM 739 O O . PHE A 1 92 ? -5.628 -2.910 -9.428 1.00 50.25 92 PHE A O 1
ATOM 746 N N . SER A 1 93 ? -4.622 -4.603 -10.514 1.00 54.78 93 SER A N 1
ATOM 747 C CA . SER A 1 93 ? -3.519 -3.795 -11.047 1.00 54.78 93 SER A CA 1
ATOM 748 C C . SER A 1 93 ? -3.986 -2.944 -12.238 1.00 54.78 93 SER A C 1
ATOM 750 O O . SER A 1 93 ? -3.592 -3.150 -13.384 1.00 54.78 93 SER A O 1
ATOM 752 N N . ASP A 1 94 ? -4.892 -2.013 -11.976 1.00 51.81 94 ASP A N 1
ATOM 753 C CA . ASP A 1 94 ? -5.260 -0.955 -12.906 1.00 51.81 94 ASP A CA 1
ATOM 754 C C . ASP A 1 94 ? -4.251 0.211 -12.809 1.00 51.81 94 ASP A C 1
ATOM 756 O O . ASP A 1 94 ? -3.596 0.432 -11.786 1.00 51.81 94 ASP A O 1
ATOM 760 N N . HIS A 1 95 ? -4.166 1.001 -13.878 1.00 54.34 95 HIS A N 1
ATOM 761 C CA . HIS A 1 95 ? -3.391 2.232 -14.059 1.00 54.34 95 HIS A CA 1
ATOM 762 C C . HIS A 1 95 ? -3.701 3.314 -13.004 1.00 54.34 95 HIS A C 1
ATOM 764 O O . HIS A 1 95 ? -3.042 4.350 -12.951 1.00 54.34 95 HIS A O 1
ATOM 770 N N . THR A 1 96 ? -4.680 3.085 -12.127 1.00 63.62 96 THR A N 1
ATOM 771 C CA . THR A 1 96 ? -5.015 3.932 -10.976 1.00 63.62 96 THR A CA 1
ATOM 772 C C . THR A 1 96 ? -4.113 3.701 -9.757 1.00 63.62 96 THR A C 1
ATOM 774 O O . THR A 1 96 ? -4.346 4.299 -8.704 1.00 63.62 96 THR A O 1
ATOM 777 N N . GLY A 1 97 ? -3.050 2.893 -9.878 1.00 74.62 97 GLY A N 1
ATOM 778 C CA . GLY A 1 97 ? -2.087 2.609 -8.810 1.00 74.62 97 GLY A CA 1
ATOM 779 C C . GLY A 1 97 ? -1.648 3.850 -8.021 1.00 74.62 97 GLY A C 1
ATOM 780 O O . GLY A 1 97 ? -1.767 3.865 -6.796 1.00 74.62 97 GLY A O 1
ATOM 781 N N . GLU A 1 98 ? -1.215 4.924 -8.691 1.00 80.69 98 GLU A N 1
ATOM 782 C CA . GLU A 1 98 ? -0.814 6.172 -8.019 1.00 80.69 98 GLU A CA 1
ATOM 783 C C . GLU A 1 98 ? -1.958 6.813 -7.209 1.00 80.69 98 GLU A C 1
ATOM 785 O O . GLU A 1 98 ? -1.742 7.244 -6.071 1.00 80.69 98 GLU A O 1
ATOM 790 N N . LEU A 1 99 ? -3.179 6.855 -7.754 1.00 81.75 99 LEU A N 1
ATOM 791 C CA . LEU A 1 99 ? -4.352 7.399 -7.058 1.00 81.75 99 LEU A CA 1
ATOM 792 C C . LEU A 1 99 ? -4.670 6.588 -5.799 1.00 81.75 99 LEU A C 1
ATOM 794 O O . LEU A 1 99 ? -4.901 7.167 -4.737 1.00 81.75 99 LEU A O 1
ATOM 798 N N . ASN A 1 100 ? -4.597 5.261 -5.888 1.00 89.31 100 ASN A N 1
ATOM 799 C CA . ASN A 1 100 ? -4.845 4.373 -4.756 1.00 89.31 100 ASN A CA 1
ATOM 800 C C . ASN A 1 100 ? -3.773 4.527 -3.665 1.00 89.31 100 ASN A C 1
ATOM 802 O O . ASN A 1 100 ? -4.107 4.643 -2.486 1.00 89.31 100 ASN A O 1
ATOM 806 N N . TYR A 1 101 ? -2.488 4.625 -4.025 1.00 91.69 101 TYR A N 1
ATOM 807 C CA . TYR A 1 101 ? -1.434 4.907 -3.040 1.00 91.69 101 TYR A CA 1
ATOM 808 C C . TYR A 1 101 ? -1.585 6.291 -2.393 1.00 91.69 101 TYR A C 1
ATOM 810 O O . TYR A 1 101 ? -1.310 6.448 -1.200 1.00 91.69 101 TYR A O 1
ATOM 818 N N . ASN A 1 102 ? -2.064 7.291 -3.137 1.00 91.50 102 ASN A N 1
ATOM 819 C CA . ASN A 1 102 ? -2.397 8.597 -2.573 1.00 91.50 102 ASN A CA 1
ATOM 820 C C . ASN A 1 102 ? -3.578 8.517 -1.597 1.00 91.50 102 ASN A C 1
ATOM 822 O O . ASN A 1 102 ? -3.494 9.100 -0.515 1.00 91.50 102 ASN A O 1
ATOM 826 N N . ALA A 1 103 ? -4.629 7.764 -1.929 1.00 93.06 103 ALA A N 1
ATOM 827 C CA . ALA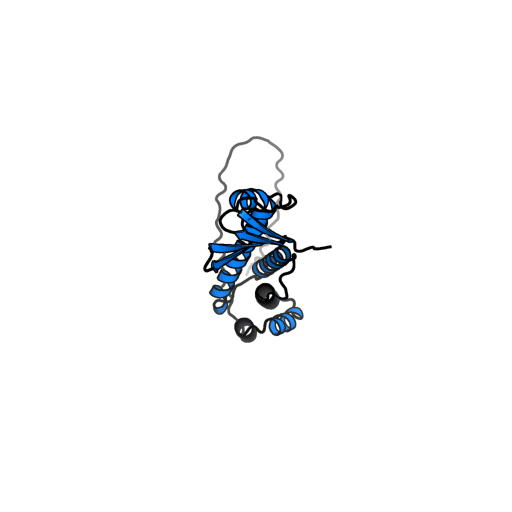 A 1 103 ? -5.763 7.528 -1.038 1.00 93.06 103 ALA A CA 1
ATOM 828 C C . ALA A 1 103 ? -5.321 6.853 0.270 1.00 93.06 103 ALA A C 1
ATOM 830 O O . ALA A 1 103 ? -5.649 7.338 1.353 1.00 93.06 103 ALA A O 1
ATOM 831 N N . ILE A 1 104 ? -4.477 5.816 0.189 1.00 96.38 104 ILE A N 1
ATOM 832 C CA . ILE A 1 104 ? -3.901 5.160 1.372 1.00 96.38 104 ILE A CA 1
ATOM 833 C C . ILE A 1 104 ? -3.140 6.173 2.239 1.00 96.38 104 ILE A C 1
ATOM 835 O O . ILE A 1 104 ? -3.327 6.212 3.455 1.00 96.38 104 ILE A O 1
ATOM 839 N N . ARG A 1 105 ? -2.306 7.033 1.637 1.00 96.38 105 ARG A N 1
ATOM 840 C CA . ARG A 1 105 ? -1.579 8.080 2.375 1.00 96.38 105 ARG A CA 1
ATOM 841 C C . ARG A 1 105 ? -2.526 9.053 3.083 1.00 96.38 105 ARG A C 1
ATOM 843 O O . ARG A 1 105 ? -2.235 9.440 4.212 1.00 96.38 105 ARG A O 1
ATOM 850 N N . ILE A 1 106 ? -3.631 9.439 2.443 1.00 96.25 106 ILE A N 1
ATOM 851 C CA . ILE A 1 106 ? -4.653 10.303 3.050 1.00 96.25 106 ILE A CA 1
ATOM 852 C C . ILE A 1 106 ? -5.247 9.613 4.277 1.00 96.25 106 ILE A C 1
ATOM 854 O O . ILE A 1 106 ? -5.180 10.182 5.362 1.00 96.25 106 ILE A O 1
ATOM 858 N N . TYR A 1 107 ? -5.720 8.371 4.147 1.00 97.25 107 TYR A N 1
ATOM 859 C CA . TYR A 1 107 ? -6.279 7.623 5.276 1.00 97.25 107 TYR A CA 1
ATOM 860 C C . TYR A 1 107 ? -5.295 7.509 6.444 1.00 97.25 107 TYR A C 1
ATOM 862 O O . TYR A 1 107 ? -5.645 7.798 7.586 1.00 97.25 107 TYR A O 1
ATOM 870 N N . LEU A 1 108 ? -4.035 7.168 6.166 1.00 96.56 108 LEU A N 1
ATOM 871 C CA . LEU A 1 108 ? -3.007 7.068 7.201 1.00 96.56 108 LEU A CA 1
ATOM 872 C C . LEU A 1 108 ? -2.732 8.410 7.888 1.00 96.56 108 LEU A C 1
ATOM 874 O O . LEU A 1 108 ? -2.433 8.432 9.078 1.00 96.56 108 LEU A O 1
ATOM 878 N N . ASN A 1 109 ? -2.791 9.528 7.168 1.00 95.06 109 ASN A N 1
ATOM 879 C CA . ASN A 1 109 ? -2.572 10.855 7.749 1.00 95.06 109 ASN A CA 1
ATOM 880 C C . ASN A 1 109 ? -3.799 11.390 8.498 1.00 95.06 109 ASN A C 1
ATOM 882 O O . ASN A 1 109 ? -3.645 12.249 9.358 1.00 95.06 109 ASN A O 1
ATOM 886 N N . SER A 1 110 ? -4.991 10.883 8.184 1.00 94.69 110 SER A N 1
ATOM 887 C CA . SER A 1 110 ? -6.240 11.213 8.873 1.00 94.69 110 SER A CA 1
ATOM 888 C C . SER A 1 110 ? -6.484 10.382 10.138 1.00 94.69 110 SER A C 1
ATOM 890 O O . SER A 1 110 ? -7.419 10.680 10.873 1.00 94.69 110 SER A O 1
ATOM 892 N N . ALA A 1 111 ? -5.687 9.343 10.398 1.00 94.19 111 ALA A N 1
ATOM 893 C CA . ALA A 1 111 ? -5.704 8.622 11.669 1.00 94.19 111 ALA A CA 1
ATOM 894 C C . ALA A 1 111 ? -5.050 9.483 12.762 1.00 94.19 111 ALA A C 1
ATOM 896 O O . ALA A 1 111 ? -3.882 9.859 12.636 1.00 94.19 111 ALA A O 1
ATOM 897 N N . THR A 1 112 ? -5.792 9.799 13.824 1.00 92.88 112 THR A N 1
ATOM 898 C CA . THR A 1 112 ? -5.350 10.773 14.839 1.00 92.88 112 THR A CA 1
ATOM 899 C C . THR A 1 112 ? -4.461 10.143 15.908 1.00 92.88 112 THR A C 1
ATOM 901 O O . THR A 1 112 ? -3.593 10.807 16.477 1.00 92.88 112 THR A O 1
ATOM 904 N N . PHE A 1 113 ? -4.557 8.823 16.070 1.00 93.75 113 PHE A N 1
ATOM 905 C CA . PHE A 1 113 ? -3.607 8.005 16.816 1.00 93.75 113 PHE A CA 1
ATOM 906 C C . PHE A 1 113 ? -3.296 6.692 16.083 1.00 93.75 113 PHE A C 1
ATOM 908 O O . PHE A 1 113 ? -3.857 6.367 15.036 1.00 93.75 113 PHE A O 1
ATOM 915 N N . THR A 1 114 ? -2.338 5.937 16.615 1.00 94.25 114 THR A N 1
ATOM 916 C CA . THR A 1 114 ? -1.977 4.600 16.133 1.00 94.25 114 THR A CA 1
ATOM 917 C C . THR A 1 114 ? -2.011 3.645 17.321 1.00 94.25 114 THR A C 1
ATOM 919 O O . THR A 1 114 ? -1.223 3.848 18.245 1.00 94.25 114 THR A O 1
ATOM 922 N N . PRO A 1 115 ? -2.894 2.627 17.325 1.00 94.75 115 PRO A N 1
ATOM 923 C CA . PRO A 1 115 ? -2.882 1.595 18.356 1.00 94.75 115 PRO A CA 1
ATOM 924 C C . PRO A 1 115 ? -1.494 0.958 18.471 1.00 94.75 115 PRO A C 1
ATOM 926 O O . PRO A 1 115 ? -0.869 0.642 17.450 1.00 94.75 115 PRO A O 1
ATOM 929 N N . ALA A 1 116 ? -1.008 0.758 19.697 1.00 94.75 116 ALA A N 1
ATOM 930 C CA . ALA A 1 116 ? 0.325 0.207 19.949 1.00 94.75 116 ALA A CA 1
ATOM 931 C C . ALA A 1 116 ? 0.522 -1.123 19.200 1.00 94.75 116 ALA A C 1
ATOM 933 O O . ALA A 1 116 ? 1.529 -1.343 18.526 1.00 94.75 116 ALA A O 1
ATOM 934 N N . GLU A 1 117 ? -0.516 -1.953 19.205 1.00 95.31 117 GLU A N 1
ATOM 935 C CA . GLU A 1 117 ? -0.583 -3.267 18.582 1.00 95.31 117 GLU A CA 1
ATOM 936 C C . GLU A 1 117 ? -0.507 -3.255 17.051 1.00 95.31 117 GLU A C 1
ATOM 938 O O . GLU A 1 117 ? -0.230 -4.308 16.475 1.00 95.31 117 GLU A O 1
ATOM 943 N N . LEU A 1 118 ? -0.774 -2.113 16.407 1.00 96.75 118 LEU A N 1
ATOM 944 C CA . LEU A 1 118 ? -0.720 -1.918 14.951 1.00 96.75 118 LEU A CA 1
ATOM 945 C C . LEU A 1 118 ? 0.474 -1.058 14.516 1.00 96.75 118 LEU A C 1
ATOM 947 O O . LEU A 1 118 ? 0.666 -0.829 13.323 1.00 96.75 118 LEU A O 1
ATOM 951 N N . THR A 1 119 ? 1.291 -0.572 15.455 1.00 95.31 119 THR A N 1
ATOM 952 C CA . THR A 1 119 ? 2.370 0.384 15.159 1.00 95.31 119 THR A CA 1
ATOM 953 C C . THR A 1 119 ? 3.369 -0.169 14.142 1.00 95.31 119 THR A C 1
ATOM 955 O O . THR A 1 119 ? 3.770 0.544 13.220 1.00 95.31 119 THR A O 1
ATOM 958 N N . GLY A 1 120 ? 3.756 -1.442 14.275 1.00 96.44 120 GLY A N 1
ATOM 959 C CA . GLY A 1 120 ? 4.650 -2.110 13.324 1.00 96.44 120 GLY A CA 1
ATOM 960 C C . GLY A 1 120 ? 4.065 -2.138 11.910 1.00 96.44 120 GLY A C 1
ATOM 961 O O . GLY A 1 120 ? 4.673 -1.606 10.979 1.00 96.44 120 GLY A O 1
ATOM 962 N N . ASP A 1 121 ? 2.850 -2.667 11.783 1.00 96.88 121 ASP A N 1
ATOM 963 C CA . ASP A 1 121 ? 2.152 -2.840 10.506 1.00 96.88 121 ASP A CA 1
ATOM 964 C C . ASP A 1 121 ? 1.880 -1.494 9.819 1.00 96.88 121 ASP A C 1
ATOM 966 O O . ASP A 1 121 ? 2.085 -1.339 8.614 1.00 96.88 121 ASP A O 1
ATOM 970 N N . MET A 1 122 ? 1.472 -0.477 10.585 1.00 96.56 122 MET A N 1
ATOM 971 C CA . MET A 1 122 ? 1.232 0.867 10.056 1.00 96.56 122 MET A CA 1
ATOM 972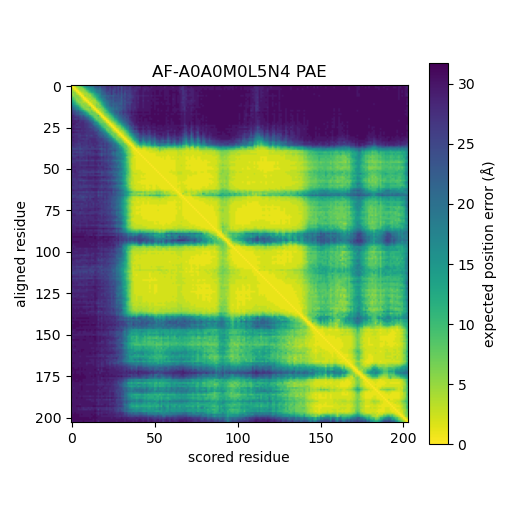 C C . MET A 1 122 ? 2.521 1.535 9.574 1.00 96.56 122 MET A C 1
ATOM 974 O O . MET A 1 122 ? 2.520 2.200 8.535 1.00 96.56 122 MET A O 1
ATOM 978 N N . ASN A 1 123 ? 3.634 1.355 10.288 1.00 96.94 123 ASN A N 1
ATOM 979 C CA . ASN A 1 123 ? 4.929 1.882 9.860 1.00 96.94 123 ASN A CA 1
ATOM 980 C C . ASN A 1 123 ? 5.428 1.198 8.584 1.00 96.94 123 ASN A C 1
ATOM 982 O O . ASN A 1 123 ? 5.962 1.868 7.692 1.00 96.94 123 ASN A O 1
ATOM 986 N N . GLU A 1 124 ? 5.236 -0.115 8.469 1.00 96.94 124 GLU A N 1
ATOM 987 C CA . GLU A 1 124 ? 5.552 -0.850 7.248 1.00 96.94 124 GLU A CA 1
ATOM 988 C C . GLU A 1 124 ? 4.688 -0.371 6.074 1.00 96.94 124 GLU A C 1
ATOM 990 O O . GLU A 1 124 ? 5.213 -0.047 5.004 1.00 96.94 124 GLU A O 1
ATOM 995 N N . LEU A 1 125 ? 3.377 -0.235 6.286 1.00 96.69 125 LEU A N 1
ATOM 996 C CA . LEU A 1 125 ? 2.450 0.266 5.278 1.00 96.69 125 LEU A CA 1
ATOM 997 C C . LEU A 1 125 ? 2.848 1.668 4.794 1.00 96.69 125 LEU A C 1
ATOM 999 O O . LEU A 1 125 ? 2.990 1.882 3.588 1.00 96.69 125 LEU A O 1
ATOM 1003 N N . ARG A 1 126 ? 3.127 2.607 5.711 1.00 96.62 126 ARG A N 1
ATOM 1004 C CA . ARG A 1 126 ? 3.619 3.957 5.369 1.00 96.62 126 ARG A CA 1
ATOM 1005 C C . ARG A 1 126 ? 4.891 3.902 4.529 1.00 96.62 126 ARG A C 1
ATOM 1007 O O . ARG A 1 126 ? 5.003 4.622 3.537 1.00 96.62 126 ARG A O 1
ATOM 1014 N N . ARG A 1 127 ? 5.851 3.050 4.902 1.00 96.56 127 ARG A N 1
ATOM 1015 C CA . ARG A 1 127 ? 7.112 2.886 4.164 1.00 96.56 127 ARG A CA 1
ATOM 1016 C C . ARG A 1 127 ? 6.860 2.397 2.739 1.00 96.56 127 ARG A C 1
ATOM 1018 O O . ARG A 1 127 ? 7.414 2.964 1.798 1.00 96.56 127 ARG A O 1
ATOM 1025 N N . ASN A 1 128 ? 6.017 1.382 2.580 1.00 93.12 128 ASN A N 1
ATOM 1026 C CA . ASN A 1 128 ? 5.699 0.797 1.280 1.00 93.12 128 ASN A CA 1
ATOM 1027 C C . ASN A 1 128 ? 4.947 1.783 0.373 1.00 93.12 128 ASN A C 1
ATOM 1029 O O . ASN A 1 128 ? 5.321 1.954 -0.788 1.00 93.12 128 ASN A O 1
ATOM 1033 N N . VAL A 1 129 ? 3.954 2.490 0.919 1.00 93.25 129 VAL A N 1
ATOM 1034 C CA . VAL A 1 129 ? 3.192 3.530 0.209 1.00 93.25 129 VAL A CA 1
ATOM 1035 C C . VAL A 1 129 ? 4.110 4.664 -0.238 1.00 93.25 129 VAL A C 1
ATOM 1037 O O . VAL A 1 129 ? 4.111 5.025 -1.412 1.00 93.25 129 VAL A O 1
ATOM 1040 N N . ASN A 1 130 ? 4.955 5.186 0.656 1.00 92.00 130 ASN A N 1
ATOM 1041 C CA . ASN A 1 130 ? 5.885 6.261 0.311 1.00 92.00 130 ASN A CA 1
ATOM 1042 C C . ASN A 1 130 ? 6.894 5.824 -0.756 1.00 92.00 130 ASN A C 1
ATOM 1044 O O . ASN A 1 130 ? 7.144 6.575 -1.693 1.00 92.00 130 ASN A O 1
ATOM 1048 N N . LYS A 1 131 ? 7.422 4.596 -0.672 1.00 89.62 131 LYS A N 1
ATOM 1049 C CA . LYS A 1 131 ? 8.314 4.040 -1.700 1.00 89.62 131 LYS A CA 1
ATOM 1050 C C . LYS A 1 131 ? 7.641 4.010 -3.076 1.00 89.62 131 LYS A C 1
ATOM 1052 O O . LYS A 1 131 ? 8.271 4.384 -4.063 1.00 89.62 131 LYS A O 1
ATOM 1057 N N . LYS A 1 132 ? 6.374 3.589 -3.144 1.00 88.00 132 LYS A N 1
ATOM 1058 C CA . LYS A 1 132 ? 5.596 3.544 -4.392 1.00 88.00 132 LYS A CA 1
ATOM 1059 C C . LYS A 1 132 ? 5.267 4.942 -4.919 1.00 88.00 132 LYS A C 1
ATOM 1061 O O . LYS A 1 132 ?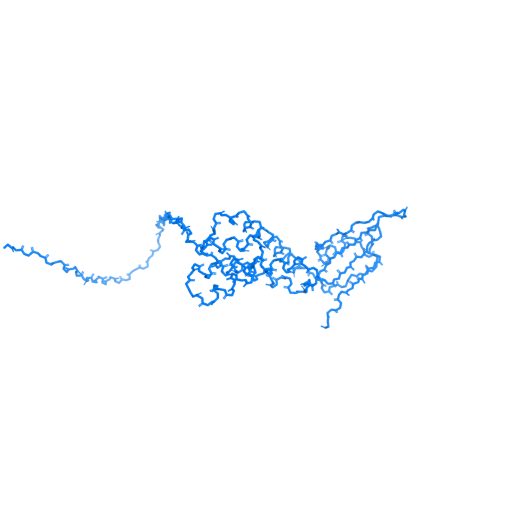 5.497 5.207 -6.091 1.00 88.00 132 LYS A O 1
ATOM 1066 N N . LEU A 1 133 ? 4.856 5.876 -4.064 1.00 88.19 133 LEU A N 1
ATOM 1067 C CA . LEU A 1 133 ? 4.632 7.271 -4.466 1.00 88.19 133 LEU A CA 1
ATOM 1068 C C . LEU A 1 133 ? 5.914 7.956 -4.963 1.00 88.19 133 LEU A C 1
ATOM 1070 O O . LEU A 1 133 ? 5.885 8.659 -5.969 1.00 88.19 133 LEU A O 1
ATOM 1074 N N . SER A 1 134 ? 7.061 7.724 -4.315 1.00 86.25 134 SER A N 1
ATOM 1075 C CA . SER A 1 134 ? 8.355 8.233 -4.791 1.00 86.25 134 SER A CA 1
ATOM 1076 C C . SER A 1 134 ? 8.769 7.626 -6.131 1.00 86.25 134 SER A C 1
ATOM 1078 O O . SER A 1 134 ? 9.397 8.312 -6.939 1.00 86.25 134 SER A O 1
ATOM 1080 N N . PHE A 1 135 ? 8.413 6.365 -6.387 1.00 83.38 135 PHE A N 1
ATOM 1081 C CA . PHE A 1 135 ? 8.609 5.731 -7.688 1.00 83.38 135 PHE A CA 1
ATOM 1082 C C . PHE A 1 135 ? 7.786 6.438 -8.776 1.00 83.38 135 PHE A C 1
ATOM 1084 O O . PHE A 1 135 ? 8.371 6.891 -9.761 1.00 83.38 135 PHE A O 1
ATOM 1091 N N . TYR A 1 136 ? 6.478 6.640 -8.564 1.00 79.75 136 TYR A N 1
ATOM 1092 C CA . TYR A 1 136 ? 5.629 7.362 -9.523 1.00 79.75 136 TYR A CA 1
ATOM 1093 C C . TYR A 1 136 ? 6.110 8.796 -9.754 1.00 79.75 136 TYR A C 1
ATOM 1095 O O . TYR A 1 136 ? 6.319 9.189 -10.896 1.00 79.75 136 TYR A O 1
ATOM 1103 N N . ALA A 1 137 ? 6.416 9.550 -8.695 1.00 79.94 137 ALA A N 1
ATOM 1104 C CA . ALA A 1 137 ? 6.902 10.927 -8.815 1.00 79.94 137 ALA A CA 1
ATOM 1105 C C . ALA A 1 137 ? 8.235 11.046 -9.586 1.00 79.94 137 ALA A C 1
ATOM 1107 O O . ALA A 1 137 ? 8.509 12.075 -10.207 1.00 79.94 137 ALA A O 1
ATOM 1108 N N . THR A 1 138 ? 9.081 10.011 -9.536 1.00 74.25 138 THR A N 1
ATOM 1109 C CA . THR A 1 138 ? 10.352 9.967 -10.277 1.00 74.25 138 THR A CA 1
ATOM 1110 C C . THR A 1 138 ? 10.124 9.630 -11.750 1.00 74.25 138 THR A C 1
ATOM 1112 O O . THR A 1 138 ? 10.722 10.263 -12.620 1.00 74.25 138 THR A O 1
ATOM 1115 N N . ASN A 1 139 ? 9.238 8.673 -12.033 1.00 68.75 139 ASN A N 1
ATOM 1116 C CA . ASN A 1 139 ? 8.952 8.215 -13.392 1.00 68.75 139 ASN A CA 1
ATOM 1117 C C . ASN A 1 139 ? 7.985 9.139 -14.155 1.00 68.75 139 ASN A C 1
ATOM 1119 O O . ASN A 1 139 ? 8.100 9.252 -15.368 1.00 68.75 139 ASN A O 1
ATOM 1123 N N . ALA A 1 140 ? 7.119 9.897 -13.475 1.00 63.28 140 ALA A N 1
ATOM 1124 C CA . ALA A 1 140 ? 6.267 10.919 -14.095 1.00 63.28 140 ALA A CA 1
ATOM 1125 C C . ALA A 1 140 ? 7.072 12.057 -14.755 1.00 63.28 140 ALA A C 1
ATOM 1127 O O . ALA A 1 140 ? 6.577 12.746 -15.640 1.00 63.28 140 ALA A O 1
ATOM 1128 N N . LYS A 1 141 ? 8.334 12.256 -14.347 1.00 58.09 141 LYS A N 1
ATOM 1129 C CA . LYS A 1 141 ? 9.253 13.235 -14.957 1.00 58.09 141 LYS A CA 1
ATOM 1130 C C . LYS A 1 141 ? 9.919 12.727 -16.240 1.00 58.09 141 LYS A C 1
ATOM 1132 O O . LYS A 1 141 ? 10.700 13.461 -16.844 1.00 58.09 141 LYS A O 1
ATOM 1137 N N . LYS A 1 142 ? 9.687 11.470 -16.620 1.00 66.38 142 LYS A N 1
ATOM 1138 C CA . LYS A 1 142 ? 10.284 10.830 -17.791 1.00 66.38 142 LYS A CA 1
ATOM 1139 C C . LYS A 1 142 ? 9.298 10.833 -18.953 1.00 66.38 142 LYS A C 1
ATOM 1141 O O . LYS A 1 142 ? 8.087 10.760 -18.761 1.00 66.38 142 LYS A O 1
ATOM 1146 N N . ASP A 1 143 ? 9.832 10.951 -20.164 1.00 64.88 143 ASP A N 1
ATOM 1147 C CA . ASP A 1 143 ? 9.048 11.059 -21.395 1.00 64.88 143 ASP A CA 1
ATOM 1148 C C . ASP A 1 143 ? 8.541 9.676 -21.821 1.00 64.88 143 ASP A C 1
ATOM 1150 O O . ASP A 1 143 ? 8.996 9.078 -22.795 1.00 64.88 143 ASP A O 1
ATOM 1154 N N . THR A 1 144 ? 7.611 9.148 -21.029 1.00 62.41 144 THR A N 1
ATOM 1155 C CA . THR A 1 144 ? 6.982 7.838 -21.239 1.00 62.41 144 THR A CA 1
ATOM 1156 C C . THR A 1 144 ? 6.092 7.800 -22.485 1.00 62.41 144 THR A C 1
ATOM 1158 O O . THR A 1 144 ? 5.724 6.722 -22.936 1.00 62.41 144 THR A O 1
ATOM 1161 N N . ASN A 1 145 ? 5.831 8.956 -23.108 1.00 66.75 145 ASN A N 1
ATOM 1162 C CA . ASN A 1 145 ? 5.167 9.061 -24.408 1.00 66.75 145 ASN A CA 1
ATOM 1163 C C . ASN A 1 145 ? 6.090 8.686 -25.578 1.00 66.75 145 ASN A C 1
ATOM 1165 O O . ASN A 1 145 ? 5.616 8.444 -26.689 1.00 66.75 145 ASN A O 1
ATOM 1169 N N . LYS A 1 146 ? 7.414 8.640 -25.371 1.00 77.38 146 LYS A N 1
ATOM 1170 C CA . LYS A 1 146 ? 8.342 8.173 -26.405 1.00 77.38 146 LYS A CA 1
ATOM 1171 C C . LYS A 1 146 ? 8.284 6.663 -26.521 1.00 77.38 146 LYS A C 1
ATOM 1173 O O . LYS A 1 146 ? 8.570 5.954 -25.565 1.00 77.38 146 LYS A O 1
ATOM 1178 N N . LYS A 1 147 ? 8.004 6.180 -27.726 1.00 84.56 147 LYS A N 1
ATOM 1179 C CA . LYS A 1 147 ? 7.960 4.753 -28.039 1.00 84.56 147 LYS A CA 1
ATOM 1180 C C . LYS A 1 147 ? 9.298 4.057 -27.737 1.00 84.56 147 LYS A C 1
ATOM 1182 O O . LYS A 1 147 ? 10.369 4.612 -28.019 1.00 84.56 147 LYS A O 1
ATOM 1187 N N . ILE A 1 148 ? 9.220 2.848 -27.183 1.00 89.56 148 ILE A N 1
ATOM 1188 C CA . ILE A 1 148 ? 10.340 1.900 -27.107 1.00 89.56 148 ILE A CA 1
ATOM 1189 C C . ILE A 1 148 ? 10.304 1.020 -28.350 1.00 89.56 148 ILE A C 1
ATOM 1191 O O . ILE A 1 148 ? 9.243 0.553 -28.762 1.00 89.56 148 ILE A O 1
ATOM 1195 N N . GLU A 1 149 ? 11.463 0.806 -28.961 1.00 91.12 149 GLU A N 1
ATOM 1196 C CA . GLU A 1 149 ? 11.588 0.036 -30.195 1.00 91.12 149 GLU A CA 1
ATOM 1197 C C . GLU A 1 149 ? 12.490 -1.177 -29.975 1.00 91.12 149 GLU A C 1
ATOM 1199 O O . GLU A 1 149 ? 13.384 -1.173 -29.125 1.00 91.12 149 GLU A O 1
ATOM 1204 N N . ILE A 1 150 ? 12.246 -2.222 -30.766 1.00 93.62 150 ILE A N 1
ATOM 1205 C CA . ILE A 1 150 ? 13.092 -3.417 -30.804 1.00 93.62 150 ILE A CA 1
ATOM 1206 C C . ILE A 1 150 ? 14.526 -3.001 -31.155 1.00 93.62 150 ILE A C 1
ATOM 1208 O O . ILE A 1 150 ? 14.742 -2.170 -32.036 1.00 93.62 150 ILE A O 1
ATOM 1212 N N . GLY A 1 151 ? 15.504 -3.583 -30.461 1.00 93.38 151 GLY A N 1
ATOM 1213 C CA . GLY A 1 151 ? 16.926 -3.281 -30.623 1.00 93.38 151 GLY A CA 1
ATOM 1214 C C . GLY A 1 151 ? 17.464 -2.169 -29.717 1.00 93.38 151 GLY A C 1
ATOM 1215 O O . GLY A 1 151 ? 18.681 -2.063 -29.587 1.00 93.38 151 GLY A O 1
ATOM 1216 N N . MET A 1 152 ? 16.608 -1.387 -29.041 1.00 95.19 152 MET A N 1
ATOM 1217 C CA . MET A 1 152 ? 17.072 -0.437 -28.019 1.00 95.19 152 MET A CA 1
ATOM 1218 C C . MET A 1 152 ? 17.785 -1.160 -26.879 1.00 95.19 152 MET A C 1
ATOM 1220 O O . MET A 1 152 ? 17.412 -2.267 -26.496 1.00 95.19 152 MET A O 1
ATOM 1224 N N . THR A 1 153 ? 18.790 -0.520 -26.301 1.00 95.25 153 THR A N 1
ATOM 1225 C CA . THR A 1 153 ? 19.505 -1.036 -25.133 1.00 95.25 153 THR A CA 1
ATOM 1226 C C . THR A 1 153 ? 18.718 -0.812 -23.843 1.00 95.25 153 THR A C 1
ATOM 1228 O O . THR A 1 153 ? 17.954 0.149 -23.722 1.00 95.25 153 THR A O 1
ATOM 1231 N N . LYS A 1 154 ? 18.973 -1.632 -22.816 1.00 93.00 154 LYS A N 1
ATOM 1232 C CA . LYS A 1 154 ? 18.462 -1.417 -21.446 1.00 93.00 154 LYS A CA 1
ATOM 1233 C C . LYS A 1 154 ? 18.669 0.020 -20.958 1.00 93.00 154 LYS A C 1
ATOM 1235 O O . LYS A 1 154 ? 17.763 0.616 -20.380 1.00 93.00 154 LYS A O 1
ATOM 1240 N N . LYS A 1 155 ? 19.837 0.610 -21.236 1.00 93.19 155 LYS A N 1
ATOM 1241 C CA . LYS A 1 155 ? 20.147 2.000 -20.873 1.00 93.19 155 LYS A CA 1
ATOM 1242 C C . LYS A 1 155 ? 19.220 3.001 -21.564 1.00 93.19 155 LYS A C 1
ATOM 1244 O O . LYS A 1 155 ? 18.679 3.872 -20.893 1.00 93.19 155 LYS A O 1
ATOM 1249 N N . GLU A 1 156 ? 19.012 2.869 -22.871 1.00 91.81 156 GLU A N 1
ATOM 1250 C CA . GLU A 1 156 ? 18.117 3.763 -23.618 1.00 91.81 156 GLU A CA 1
ATOM 1251 C C . GLU A 1 156 ? 16.670 3.661 -23.125 1.00 91.81 156 GLU A C 1
ATOM 1253 O O . GLU A 1 156 ? 15.982 4.680 -23.024 1.00 91.81 156 GLU A O 1
ATOM 1258 N N . VAL A 1 157 ? 16.225 2.456 -22.753 1.00 89.81 157 VAL A N 1
ATOM 1259 C CA . VAL A 1 157 ? 14.909 2.247 -22.136 1.00 89.81 157 VAL A CA 1
ATOM 1260 C C . VAL A 1 157 ? 14.831 2.945 -20.773 1.00 89.81 157 VAL A C 1
ATOM 1262 O O . VAL A 1 157 ? 13.888 3.698 -20.539 1.00 89.81 157 VAL A O 1
ATOM 1265 N N . LEU A 1 158 ? 15.831 2.785 -19.897 1.00 88.94 158 LEU A N 1
ATOM 1266 C CA . LEU A 1 158 ? 15.881 3.476 -18.597 1.00 88.94 158 LEU A CA 1
ATOM 1267 C C . LEU A 1 158 ? 15.927 5.004 -18.741 1.00 88.94 158 LEU A C 1
ATOM 1269 O O . LEU A 1 158 ? 15.311 5.727 -17.954 1.00 88.94 158 LEU A O 1
ATOM 1273 N N . ASP A 1 159 ? 16.641 5.518 -19.740 1.00 86.38 159 ASP A N 1
ATOM 1274 C CA . ASP A 1 159 ? 16.744 6.956 -19.976 1.00 86.38 159 ASP A CA 1
ATOM 1275 C C . ASP A 1 159 ? 15.391 7.551 -20.398 1.00 86.38 159 ASP A C 1
ATOM 1277 O O . ASP A 1 159 ? 15.035 8.637 -19.916 1.00 86.38 159 ASP A O 1
ATOM 1281 N N . ARG A 1 160 ? 14.628 6.818 -21.229 1.00 86.38 160 ARG A N 1
ATOM 1282 C CA . ARG A 1 160 ? 13.304 7.212 -21.744 1.00 86.38 160 ARG A CA 1
ATOM 1283 C C . ARG A 1 160 ? 12.165 6.975 -20.759 1.00 86.38 160 ARG A C 1
ATOM 1285 O O . ARG A 1 160 ? 11.428 7.910 -20.471 1.00 86.38 160 ARG A O 1
ATOM 1292 N N . TRP A 1 161 ? 12.000 5.744 -20.284 1.00 82.88 161 TRP A N 1
ATOM 1293 C CA . TRP A 1 161 ? 10.853 5.305 -19.477 1.00 82.88 161 TRP A CA 1
ATOM 1294 C C . TRP A 1 161 ? 11.153 5.242 -17.980 1.00 82.88 161 TRP A C 1
ATOM 1296 O O . TRP A 1 161 ? 10.243 5.083 -17.170 1.00 82.88 161 TRP A O 1
ATOM 1306 N N . GLY A 1 162 ? 12.414 5.418 -17.586 1.00 83.12 162 GLY A N 1
ATOM 1307 C CA . GLY A 1 162 ? 12.810 5.333 -16.190 1.00 83.12 162 GLY A CA 1
ATOM 1308 C C . GLY A 1 162 ? 12.932 3.893 -15.706 1.00 83.12 162 GLY A C 1
ATOM 1309 O O . GLY A 1 162 ? 13.112 2.948 -16.478 1.00 83.12 162 GLY A O 1
ATOM 1310 N N . ARG A 1 163 ? 12.878 3.732 -14.385 1.00 84.69 163 ARG A N 1
ATOM 1311 C CA . ARG A 1 163 ? 13.067 2.430 -13.742 1.00 84.69 163 ARG A CA 1
ATOM 1312 C C . ARG A 1 163 ? 11.780 1.603 -13.860 1.00 84.69 163 ARG A C 1
ATOM 1314 O O . ARG A 1 163 ? 10.724 2.148 -13.530 1.00 84.69 163 ARG A O 1
ATOM 1321 N N . PRO A 1 164 ? 11.856 0.311 -14.230 1.00 82.81 164 PRO A N 1
ATOM 1322 C CA . PRO A 1 164 ? 10.683 -0.556 -14.253 1.00 82.81 164 PRO A CA 1
ATOM 1323 C C . PRO A 1 164 ? 10.133 -0.817 -12.848 1.00 82.81 164 PRO A C 1
ATOM 1325 O O . PRO A 1 164 ? 10.852 -0.728 -11.846 1.00 82.81 164 PRO A O 1
ATOM 1328 N N . GLU A 1 165 ? 8.851 -1.164 -12.780 1.00 78.94 165 GLU A N 1
ATOM 1329 C CA . GLU A 1 165 ? 8.172 -1.566 -11.547 1.00 78.94 165 GLU A CA 1
ATOM 1330 C C . GLU A 1 165 ? 8.676 -2.909 -11.037 1.00 78.94 165 GLU A C 1
ATOM 1332 O O . GLU A 1 165 ? 8.902 -3.077 -9.834 1.00 78.94 165 GLU A O 1
ATOM 1337 N N . VAL A 1 166 ? 8.852 -3.850 -11.965 1.00 81.56 166 VAL A N 1
ATOM 1338 C CA . VAL A 1 166 ? 9.267 -5.225 -11.697 1.00 81.56 166 VAL A CA 1
ATOM 1339 C C . VAL A 1 166 ? 10.248 -5.669 -12.776 1.00 81.56 166 VAL A C 1
ATOM 1341 O O . VAL A 1 166 ? 10.094 -5.325 -13.946 1.00 81.56 166 VAL A O 1
ATOM 1344 N N . ILE A 1 167 ? 11.260 -6.429 -12.363 1.00 84.88 167 ILE A N 1
ATOM 1345 C CA . ILE A 1 167 ? 12.208 -7.098 -13.252 1.00 84.88 167 ILE A CA 1
ATOM 1346 C C . ILE A 1 167 ? 12.043 -8.601 -13.037 1.00 84.88 167 ILE A C 1
ATOM 1348 O O . ILE A 1 167 ? 12.180 -9.088 -11.913 1.00 84.88 167 ILE A O 1
ATOM 1352 N N . HIS A 1 168 ? 11.740 -9.319 -14.112 1.00 84.06 168 HIS A N 1
ATOM 1353 C CA . HIS A 1 168 ? 11.609 -10.768 -14.146 1.00 84.06 168 HIS A CA 1
ATOM 1354 C C . HIS A 1 168 ? 12.807 -11.357 -14.888 1.00 84.06 168 HIS A C 1
ATOM 1356 O O . HIS A 1 168 ? 12.966 -11.118 -16.081 1.00 84.06 168 HIS A O 1
ATOM 1362 N N . ASN A 1 169 ? 13.619 -12.152 -14.197 1.00 84.00 169 ASN A N 1
ATOM 1363 C CA . ASN A 1 169 ? 14.775 -12.820 -14.792 1.00 84.00 169 ASN A CA 1
ATOM 1364 C C . ASN A 1 169 ? 14.460 -14.295 -15.046 1.00 84.00 169 ASN A C 1
ATOM 1366 O O . ASN A 1 169 ? 13.925 -14.976 -14.167 1.00 84.00 169 ASN A O 1
ATOM 1370 N N . LYS A 1 170 ? 14.829 -14.798 -16.223 1.00 74.19 170 LYS A N 1
ATOM 1371 C CA . LYS A 1 170 ? 14.820 -16.220 -16.564 1.00 74.19 170 LYS A CA 1
ATOM 1372 C C . LYS A 1 170 ? 16.169 -16.601 -17.166 1.00 74.19 170 LYS A C 1
ATOM 1374 O O . LYS A 1 170 ? 16.628 -16.017 -18.142 1.00 74.19 170 LYS A O 1
ATOM 1379 N N . SER A 1 171 ? 16.804 -17.612 -16.585 1.00 65.19 171 SER A N 1
ATOM 1380 C CA . SER A 1 171 ? 17.968 -18.249 -17.197 1.00 65.19 171 SER A CA 1
ATOM 1381 C C . SER A 1 171 ? 17.481 -19.347 -18.136 1.00 65.19 171 SER A C 1
ATOM 1383 O O . SER A 1 171 ? 16.842 -20.302 -17.691 1.00 65.19 171 SER A O 1
ATOM 1385 N N . GLU A 1 172 ? 17.774 -19.222 -19.426 1.00 64.50 172 GLU A N 1
ATOM 1386 C CA . GLU A 1 172 ? 17.478 -20.239 -20.431 1.00 64.50 172 GLU A CA 1
ATOM 1387 C C . GLU A 1 172 ? 18.773 -20.875 -20.948 1.00 64.50 172 GLU A C 1
ATOM 1389 O O . GLU A 1 172 ? 19.861 -20.306 -20.868 1.00 64.50 172 GLU A O 1
ATOM 1394 N N . ILE A 1 173 ? 18.656 -22.078 -21.517 1.00 58.28 173 ILE A N 1
ATOM 1395 C CA . ILE A 1 173 ? 19.793 -22.862 -22.035 1.00 58.28 173 ILE A CA 1
ATOM 1396 C C . ILE A 1 173 ? 20.553 -22.102 -23.145 1.00 58.28 173 ILE A C 1
ATOM 1398 O O . ILE A 1 173 ? 21.741 -22.336 -23.349 1.00 58.28 173 ILE A O 1
ATOM 1402 N N . ASN A 1 174 ? 19.891 -21.152 -23.818 1.00 60.34 174 ASN A N 1
ATOM 1403 C CA . ASN A 1 174 ? 20.430 -20.389 -24.947 1.00 60.34 174 ASN A CA 1
ATOM 1404 C C . ASN A 1 174 ? 20.694 -18.900 -24.626 1.00 60.34 174 ASN A C 1
ATOM 1406 O O . ASN A 1 174 ? 20.931 -18.118 -25.549 1.00 60.34 174 ASN A O 1
ATOM 1410 N N . GLY A 1 175 ? 20.642 -18.495 -23.351 1.00 64.06 175 GLY A N 1
ATOM 1411 C CA . GLY A 1 175 ? 20.896 -17.119 -22.908 1.00 64.06 175 GLY A CA 1
ATOM 1412 C C . GLY A 1 175 ? 20.023 -16.681 -21.729 1.00 64.06 175 GLY A C 1
ATOM 1413 O O . GLY A 1 175 ? 19.134 -17.402 -21.287 1.00 64.06 175 GLY A O 1
ATOM 1414 N N . GLU A 1 176 ? 20.278 -15.481 -21.212 1.00 72.62 176 GLU A N 1
ATOM 1415 C CA . GLU A 1 176 ? 19.429 -14.849 -20.196 1.00 72.62 176 GLU A CA 1
ATOM 1416 C C . GLU A 1 176 ? 18.297 -14.075 -20.885 1.00 72.62 176 GLU A C 1
ATOM 1418 O O . GLU A 1 176 ? 18.555 -13.238 -21.759 1.00 72.62 176 GLU A O 1
ATOM 1423 N N . SER A 1 177 ? 17.051 -14.369 -20.504 1.00 79.38 177 SER A N 1
ATOM 1424 C CA . SER A 1 177 ? 15.879 -13.580 -20.877 1.00 79.38 177 SER A CA 1
ATOM 1425 C C . SER A 1 177 ? 15.423 -12.760 -19.668 1.00 79.38 177 SER A C 1
ATOM 1427 O O . SER A 1 177 ? 15.282 -13.258 -18.549 1.00 79.38 177 SER A O 1
ATOM 1429 N N . GLU A 1 178 ? 15.241 -11.459 -19.876 1.00 90.00 178 GLU A N 1
ATOM 1430 C CA . GLU A 1 178 ? 14.850 -10.508 -18.833 1.00 90.00 178 GLU A CA 1
ATOM 1431 C C . GLU A 1 178 ? 13.611 -9.749 -19.305 1.00 90.00 178 GLU A C 1
ATOM 1433 O O . GLU A 1 178 ? 13.546 -9.322 -20.454 1.00 90.00 178 GLU A O 1
ATOM 1438 N N . ALA A 1 179 ? 12.605 -9.590 -18.449 1.00 89.56 179 ALA A N 1
ATOM 1439 C CA . ALA A 1 179 ? 11.404 -8.825 -18.764 1.00 89.56 179 ALA A CA 1
ATOM 1440 C C . ALA A 1 179 ? 11.167 -7.734 -17.721 1.00 89.56 179 ALA A C 1
ATOM 1442 O O . ALA A 1 179 ? 11.208 -7.981 -16.515 1.00 89.56 179 ALA A O 1
ATOM 1443 N N . TRP A 1 180 ? 10.925 -6.519 -18.195 1.00 90.56 180 TRP A N 1
ATOM 1444 C CA . TRP A 1 180 ? 10.691 -5.330 -17.390 1.00 90.56 180 TRP A CA 1
ATOM 1445 C C . TRP A 1 180 ? 9.238 -4.905 -17.502 1.00 90.56 180 TRP A C 1
ATOM 1447 O O . TRP A 1 180 ? 8.753 -4.619 -18.596 1.00 90.56 180 TRP A O 1
ATOM 1457 N N . THR A 1 181 ? 8.566 -4.821 -16.363 1.00 84.75 181 THR A N 1
ATOM 1458 C CA . THR A 1 181 ? 7.180 -4.361 -16.282 1.00 84.75 181 THR A CA 1
ATOM 1459 C C . THR A 1 181 ? 7.159 -2.867 -15.984 1.00 84.75 181 THR A C 1
ATOM 1461 O O . THR A 1 181 ? 7.748 -2.413 -15.001 1.00 84.75 181 THR A O 1
ATOM 1464 N N . TYR A 1 182 ? 6.473 -2.110 -16.830 1.00 81.12 182 TYR A N 1
ATOM 1465 C CA . TYR A 1 182 ? 6.196 -0.682 -16.703 1.00 81.12 182 TYR A CA 1
ATOM 1466 C C . TYR A 1 182 ? 4.682 -0.453 -16.659 1.00 81.12 182 TYR A C 1
ATOM 1468 O O . TYR A 1 182 ? 3.918 -1.302 -17.115 1.00 81.12 182 TYR A O 1
ATOM 1476 N N . MET A 1 183 ? 4.245 0.728 -16.207 1.00 72.69 183 MET A N 1
ATOM 1477 C CA . MET A 1 183 ? 2.828 1.122 -16.294 1.00 72.69 183 MET A CA 1
ATOM 1478 C C . MET A 1 183 ? 2.288 1.054 -17.730 1.00 72.69 183 MET A C 1
ATOM 1480 O O . MET A 1 183 ? 1.121 0.759 -17.939 1.00 72.69 183 MET A O 1
ATOM 1484 N N . GLN A 1 184 ? 3.133 1.349 -18.721 1.00 75.00 184 GLN A N 1
ATOM 1485 C CA . GLN A 1 184 ? 2.759 1.422 -20.135 1.00 75.00 184 GLN A CA 1
ATOM 1486 C C . GLN A 1 184 ? 2.782 0.055 -20.837 1.00 75.00 184 GLN A C 1
ATOM 1488 O O . GLN A 1 184 ? 2.273 -0.078 -21.951 1.00 75.00 184 GLN A O 1
ATOM 1493 N N . GLY A 1 185 ? 3.408 -0.962 -20.241 1.00 82.31 185 GLY A N 1
ATOM 1494 C CA . GLY A 1 185 ? 3.641 -2.229 -20.921 1.00 82.31 185 GLY A CA 1
ATOM 1495 C C . GLY A 1 185 ? 4.770 -3.069 -20.343 1.00 82.31 185 GLY A C 1
ATOM 1496 O O . GLY A 1 185 ? 5.433 -2.699 -19.378 1.00 82.31 185 GLY A O 1
ATOM 1497 N N . ILE A 1 186 ? 5.006 -4.211 -20.977 1.00 87.75 186 ILE A N 1
ATOM 1498 C CA . ILE A 1 186 ? 6.097 -5.128 -20.653 1.00 87.75 186 ILE A CA 1
ATOM 1499 C C . ILE A 1 186 ? 7.130 -5.068 -21.778 1.00 87.75 186 ILE A C 1
ATOM 1501 O O . ILE A 1 186 ? 6.786 -5.167 -22.956 1.00 87.75 186 ILE A O 1
ATOM 1505 N N . ILE A 1 187 ? 8.401 -4.916 -21.414 1.00 90.44 187 ILE A N 1
ATOM 1506 C CA . ILE A 1 187 ? 9.539 -4.926 -22.338 1.00 90.44 187 ILE A CA 1
ATOM 1507 C C . ILE A 1 187 ? 10.347 -6.188 -22.078 1.00 90.44 187 ILE A C 1
ATOM 1509 O O . ILE A 1 187 ? 10.833 -6.380 -20.966 1.00 90.44 187 ILE A O 1
ATOM 1513 N N . SER A 1 188 ? 10.503 -7.054 -23.074 1.00 92.25 188 SER A N 1
ATOM 1514 C CA . SER A 1 188 ? 11.376 -8.227 -22.968 1.00 92.25 188 SER A CA 1
ATOM 1515 C C . SER A 1 188 ? 12.709 -7.969 -23.653 1.00 92.25 188 SER A C 1
ATOM 1517 O O . SER A 1 188 ? 12.763 -7.351 -24.718 1.00 92.25 188 SER A O 1
ATOM 1519 N N . PHE A 1 189 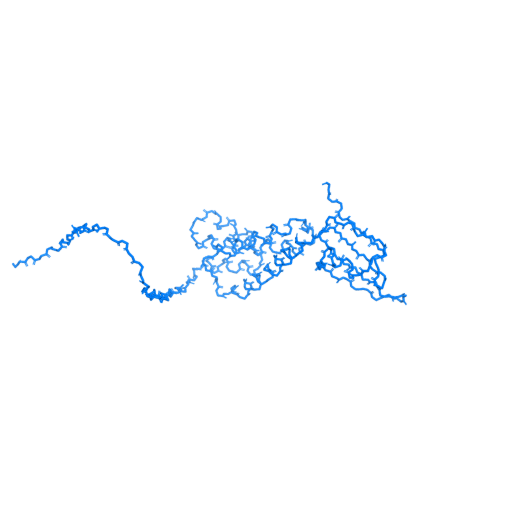? 13.776 -8.475 -23.051 1.00 91.81 189 PHE A N 1
ATOM 1520 C CA . PHE A 1 189 ? 15.153 -8.329 -23.487 1.00 91.81 189 PHE A CA 1
ATOM 1521 C C . PHE A 1 189 ? 15.761 -9.691 -23.787 1.00 91.81 189 PHE A C 1
ATOM 1523 O O . PHE A 1 189 ? 15.573 -10.657 -23.043 1.00 91.81 189 PHE A O 1
ATOM 1530 N N . LYS A 1 190 ? 16.581 -9.707 -24.835 1.00 89.62 190 LYS A N 1
ATOM 1531 C CA . LYS A 1 190 ? 17.522 -10.781 -25.126 1.00 89.62 190 LYS A CA 1
ATOM 1532 C C . LYS A 1 190 ? 18.926 -10.214 -24.982 1.00 89.62 190 LYS A C 1
ATOM 1534 O O . LYS A 1 190 ? 19.352 -9.388 -25.793 1.00 89.62 190 LYS A O 1
ATOM 1539 N N . GLY A 1 191 ? 19.627 -10.606 -23.920 1.00 87.88 191 GLY A N 1
ATOM 1540 C CA . GLY A 1 191 ? 20.856 -9.923 -23.510 1.00 87.88 191 GLY A CA 1
ATOM 1541 C C . GLY A 1 191 ? 20.585 -8.462 -23.126 1.00 87.88 191 GLY A C 1
ATOM 1542 O O . GLY A 1 191 ? 19.758 -8.189 -22.259 1.00 87.88 191 GLY A O 1
ATOM 1543 N N . GLU A 1 192 ? 21.269 -7.519 -23.778 1.00 90.88 192 GLU A N 1
ATOM 1544 C CA . GLU A 1 192 ? 21.189 -6.079 -23.465 1.00 90.88 192 GLU A CA 1
ATOM 1545 C C . GLU A 1 192 ? 20.191 -5.295 -24.327 1.00 90.88 192 GLU A C 1
ATOM 1547 O O . GLU A 1 192 ? 20.014 -4.093 -24.114 1.00 90.88 192 GLU A O 1
ATOM 1552 N N . THR A 1 193 ? 19.532 -5.951 -25.285 1.00 93.75 193 THR A N 1
ATOM 1553 C CA . THR A 1 193 ? 18.656 -5.295 -26.267 1.00 93.75 193 THR A CA 1
ATOM 1554 C C . THR A 1 193 ? 17.209 -5.756 -26.171 1.00 93.75 193 THR A C 1
ATOM 1556 O O . THR A 1 193 ? 16.944 -6.932 -25.916 1.00 93.75 193 THR A O 1
ATOM 1559 N N . VAL A 1 194 ? 16.279 -4.834 -26.426 1.00 94.00 194 VAL A N 1
ATOM 1560 C CA . VAL A 1 194 ? 14.838 -5.097 -26.502 1.00 94.00 194 VAL A CA 1
ATOM 1561 C C . VAL A 1 194 ? 14.555 -6.097 -27.617 1.00 94.00 194 VAL A C 1
ATOM 1563 O O . VAL A 1 194 ? 14.873 -5.851 -28.780 1.00 94.00 194 VAL A O 1
ATOM 1566 N N . GLU A 1 195 ? 13.920 -7.205 -27.255 1.00 93.94 195 GLU A N 1
ATOM 1567 C CA . GLU A 1 195 ? 13.434 -8.236 -28.169 1.00 93.94 195 GLU A CA 1
ATOM 1568 C C . GLU A 1 195 ? 11.949 -8.039 -28.485 1.00 93.94 195 GLU A C 1
ATOM 1570 O O . GLU A 1 195 ? 11.534 -8.195 -29.633 1.00 93.94 195 GLU A O 1
ATOM 1575 N N . SER A 1 196 ? 11.141 -7.660 -27.490 1.00 91.50 196 SER A N 1
ATOM 1576 C CA . SER A 1 196 ? 9.716 -7.405 -27.696 1.00 91.50 196 SER A CA 1
ATOM 1577 C C . SER A 1 196 ? 9.167 -6.318 -26.775 1.00 91.50 196 SER A C 1
ATOM 1579 O O . SER A 1 196 ? 9.697 -6.051 -25.695 1.00 91.50 196 SER A O 1
ATOM 1581 N N . VAL A 1 197 ? 8.096 -5.677 -27.243 1.00 90.00 197 VAL A N 1
ATOM 1582 C CA . VAL A 1 197 ? 7.368 -4.618 -26.542 1.00 90.00 197 VAL A CA 1
ATOM 1583 C C . VAL A 1 197 ? 5.891 -4.988 -26.564 1.00 90.00 197 VAL A C 1
ATOM 1585 O O . VAL A 1 197 ? 5.276 -5.029 -27.630 1.00 90.00 197 VAL A O 1
ATOM 1588 N N . GLN A 1 198 ? 5.325 -5.267 -25.395 1.00 87.19 198 GLN A N 1
ATOM 1589 C CA . GLN A 1 198 ? 3.897 -5.482 -25.213 1.00 87.19 198 GLN A CA 1
ATOM 1590 C C . GLN A 1 198 ? 3.308 -4.254 -24.525 1.00 87.19 198 GLN A C 1
ATOM 1592 O O . GLN A 1 198 ? 3.378 -4.118 -23.307 1.00 87.19 198 GLN A O 1
ATOM 1597 N N . GLU A 1 199 ? 2.734 -3.348 -25.309 1.00 79.12 199 GLU A N 1
ATOM 1598 C CA . GLU A 1 199 ? 2.021 -2.188 -24.775 1.00 79.12 199 GLU A CA 1
ATOM 1599 C C . GLU A 1 199 ? 0.706 -2.643 -24.131 1.00 79.12 199 GLU A C 1
ATOM 1601 O O . GLU A 1 199 ? -0.078 -3.381 -24.739 1.00 79.12 199 GLU A O 1
ATOM 1606 N N . ILE A 1 200 ? 0.437 -2.170 -22.915 1.00 66.12 200 ILE A N 1
ATOM 1607 C CA . ILE A 1 200 ? -0.906 -2.243 -22.344 1.00 66.12 200 ILE A CA 1
ATOM 1608 C C . ILE A 1 200 ? -1.695 -1.143 -23.052 1.00 66.12 200 ILE A C 1
ATOM 1610 O O . ILE A 1 200 ? -1.629 0.030 -22.694 1.00 66.12 200 ILE A O 1
ATOM 1614 N N . ARG A 1 201 ? -2.381 -1.502 -24.141 1.00 43.81 201 ARG A N 1
ATOM 1615 C CA . ARG A 1 201 ? -3.256 -0.568 -24.855 1.00 43.81 201 ARG A CA 1
ATOM 1616 C C . ARG A 1 201 ? -4.465 -0.240 -23.980 1.00 43.81 201 ARG A C 1
ATOM 1618 O O . ARG A 1 201 ? -5.467 -0.950 -24.010 1.00 43.81 201 ARG A O 1
ATOM 1625 N N . GLY A 1 202 ? -4.346 0.834 -23.207 1.00 44.25 202 GLY A N 1
ATOM 1626 C CA . GLY A 1 202 ? -5.474 1.619 -22.724 1.00 44.25 202 GLY A CA 1
ATOM 1627 C C . GLY A 1 202 ? -5.996 2.501 -23.859 1.00 44.25 202 GLY A C 1
ATOM 1628 O O . GLY A 1 202 ? -5.211 3.144 -24.550 1.00 44.25 202 GLY A O 1
ATOM 1629 N 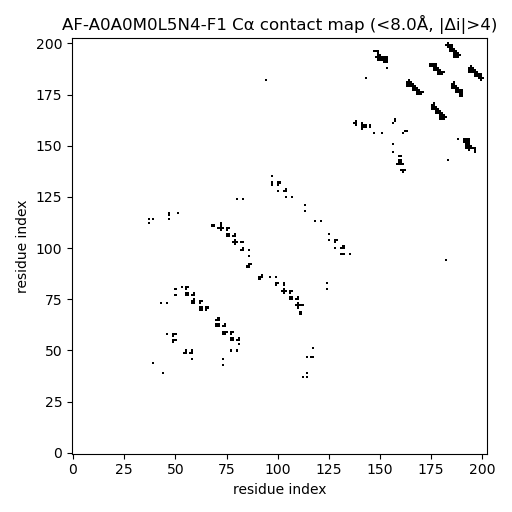N . ILE A 1 203 ? -7.306 2.415 -24.065 1.00 34.56 203 ILE A N 1
ATOM 1630 C CA . ILE A 1 203 ? -8.157 3.041 -25.090 1.00 34.56 203 ILE A CA 1
ATOM 1631 C C . ILE A 1 203 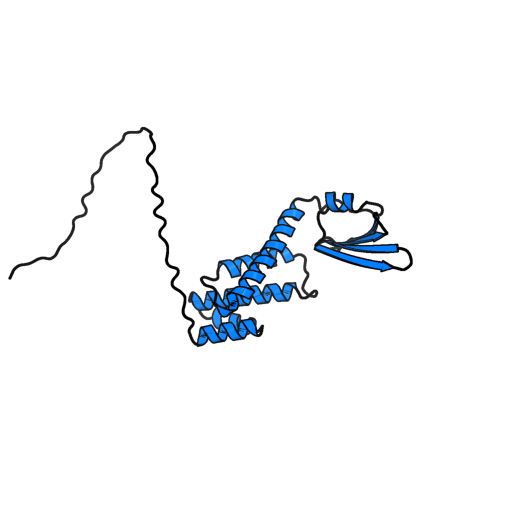? -7.967 4.560 -25.179 1.00 34.56 203 ILE A C 1
ATOM 1633 O O . ILE A 1 203 ? -7.861 5.196 -24.108 1.00 34.56 203 ILE A O 1
#

Secondary structure (DSSP, 8-state):
--------------------------------------PPPHHHHHHHHHHHTT-HHHHHHHHTT--SHHHHHHHHHHHHHHHHHHHHSGGG--TTHHHHHHHHHHHHHH-S---GGGHHHHHHHHHHHHHHHHHHHHHTTS-TTSPP-TT-BHHHHHHHH-S-SEEEEEEETTEEEEEEEETTEEEEEETTEEEEEEE----

Radius of gyration: 27.95 Å; Cα contacts (8 Å, |Δi|>4): 210; chains: 1; bounding box: 43×78×87 Å

Organism: NCBI:txid284581

Mean predicted aligned error: 14.23 Å

Foldseek 3Di:
DDDDDDDDDDDDDDDDDDDDDDDDDDPPPPPPPPPDDDDDDPVLVVLLVCLVVLVLVVLLVVLVVPDDLSSLLSNLSSLLSNLVVCCVPPVNVALCVLVSLVSSVVSLVSNPDDPPSCPVVSVVSVVVSVVVNVVCVVQVPAQQVDDDDWFDFPVNCCNHRNAAPDKDWDDDPVAIKIWGHHSQFIFIDGPGTTPDTGGPDDD

Nearest PDB structures (foldseek):
  5bt1-assembly1_B  TM=5.690E-01  e=6.806E+00  Saccharomyces cerevisiae S288C
  5bt1-assembly1_A  TM=4.526E-01  e=7.609E+00  Saccharomyces cerevisiae S288C

Solvent-accessible surface area (backbone atoms only — not comparable to full-atom values): 12336 Å² total; per-residue (Å²): 135,84,85,81,87,85,85,84,82,91,78,88,80,91,79,83,87,82,93,80,89,79,92,76,83,80,79,79,77,77,74,79,74,76,76,76,80,83,77,75,49,78,67,54,50,48,45,52,54,31,46,76,72,64,43,19,66,59,40,31,63,61,19,70,79,40,90,50,69,67,38,42,18,51,22,21,49,22,49,26,53,47,55,55,53,47,60,70,37,78,92,54,68,52,97,54,53,68,60,52,43,50,50,32,52,49,26,57,69,61,25,84,71,72,59,78,93,45,45,66,61,52,52,50,48,52,51,54,40,50,55,51,52,52,48,51,65,58,36,70,76,32,57,64,85,58,82,84,58,73,64,41,38,61,65,58,47,38,71,36,50,32,80,59,82,44,79,49,81,43,87,50,100,91,46,54,39,39,36,34,34,43,95,60,24,40,39,32,25,56,72,64,24,30,66,43,75,48,68,59,82,74,133

Sequence (203 aa):
MKKLLYTVVLASVLGACSYETEGAKTDKVESKVEKEEHTLSKEESRYVDLIKKGDYQTVIAECEKLKDENHQTFRNIAAAFKTYNELKDERFSDHTGELNYNAIRIYLNSATFTPAELTGDMNELRRNVNKKLSFYATNAKKDTNKKIEIGMTKKEVLDRWGRPEVIHNKSEINGESEAWTYMQGIISFKGETVESVQEIRGI